Protein AF-A0A4Y1ZG99-F1 (afdb_monomer)

Sequence (344 aa):
MYEKLAEAINQLNERESKRMLLRLFQEAEIAQQVPDEKRLTKRMRHIYEDLIQLQPQQPLTEEALNHRHIAFGDSVAGSLRYGLSSIKVRSEHVLAITTDLSNGPLARLDEPEGIRDRITWLKDFVDGYSYDDDFLDSLANQLEAIQAIPEHVPVTVWASDNAWEQCGLALIAYLLRGRKNPIRVINPSAYEKQLFEEFGEGAHSAYSGELAPETLAMLFKKYAQQPPLTDNERHQLESEWRRVSADPSVLRIWTDGRVQPASPDYFDAEILRHARRLARQQENRKGFLCLRLIGAVIGELHEKQWVGDTYIYWRIKKLIQAGKLMVNASPNQMLHMKLIFNKE

InterPro domains:
  IPR014973 Domain of unknown function DUF1835 [PF08874] (69-187)
  IPR022123 Domain of unknown function DUF3658 [PF12395] (224-337)

Solvent-accessible surface area (backbone atoms only — not comparable to full-atom values): 18535 Å² total; per-residue (Å²): 109,69,67,61,51,55,52,46,58,69,71,46,49,75,65,55,48,53,48,53,51,49,54,52,51,50,51,54,52,46,41,72,78,52,82,41,69,68,60,48,51,54,52,55,50,49,56,51,45,52,50,63,74,33,52,47,91,55,83,83,52,75,69,59,49,60,33,36,34,39,26,57,26,63,63,27,29,51,32,45,33,59,19,32,43,77,74,70,27,56,53,87,32,48,42,48,45,64,73,69,57,24,45,47,69,50,43,52,67,92,39,76,66,27,44,50,54,34,42,57,50,46,56,65,54,43,59,43,53,99,72,61,74,69,65,62,65,40,54,64,57,38,56,47,54,61,64,63,55,56,50,86,45,37,35,38,37,52,34,17,74,18,20,33,30,45,47,45,52,13,44,52,39,44,67,49,56,97,52,74,40,47,41,32,77,48,46,55,21,60,53,44,41,51,49,26,72,76,65,78,58,76,80,48,49,32,51,57,56,77,56,54,28,62,58,54,32,32,50,42,49,42,49,64,80,53,80,48,63,49,72,68,57,41,52,50,29,30,50,49,28,57,53,63,22,70,42,85,46,43,23,40,41,44,53,95,93,39,76,38,77,40,62,82,61,73,58,49,68,57,49,51,51,50,42,52,56,50,52,69,36,79,91,19,73,86,28,43,44,38,53,58,47,44,54,57,45,40,68,66,36,37,78,72,41,69,68,60,66,60,58,51,50,43,48,50,54,52,37,35,77,69,59,50,31,44,61,96,60,60,72,62,57,35,57,84,31,48,35,36,70,49,86,125

Foldseek 3Di:
DVVLQVVLQVPDDPVLNVVLVVQLVVLVVVCVVPVDPPVSVLSVVVSSCLSRVLDAPDFDDPLLLQAQEEEEAPLLLVLQLVLCVSVVRHSVSYAYQHDQPQFAAQAPLVDPVSLVNVLVVVCVLCQLPDDDPVNSVVNNVRLVVLLPPDLARAYEYEAFQAQRSLLVQLVSLQSCPPGNHQYHYQYPLVVVVVCCVVPVDDQRFRHSSVDGSNSVNSSCSHRSPPGGDDPVRSVVSPVLNVVSNPDRARGWTRDPSHIDGDHLCPCVVVLLVLQVVQCPDPVQVVADALLVSLVVSQVVCRSPHHDDSSSSLSNVVVCVVVVQKDWPDDSSNRRGTGIDGDPD

pLDDT: mean 88.6, std 8.84, range [53.09, 98.44]

Structure (mmCIF, N/CA/C/O backbone):
data_AF-A0A4Y1ZG99-F1
#
_entry.id   AF-A0A4Y1ZG99-F1
#
loop_
_atom_site.group_PDB
_atom_site.id
_atom_site.type_symbol
_atom_site.label_atom_id
_atom_site.label_alt_id
_atom_site.label_comp_id
_atom_site.label_asym_id
_atom_site.label_entity_id
_atom_site.label_seq_id
_atom_site.pdbx_PDB_ins_code
_atom_site.Cartn_x
_atom_site.Cartn_y
_atom_site.Cartn_z
_atom_site.occupancy
_atom_site.B_iso_or_equiv
_atom_site.auth_seq_id
_atom_site.auth_comp_id
_atom_site.auth_asym_id
_atom_site.auth_atom_id
_atom_site.pdbx_PDB_model_num
ATOM 1 N N . MET A 1 1 ? -7.915 30.934 18.039 1.00 67.75 1 MET A N 1
ATOM 2 C CA . MET A 1 1 ? -6.833 30.290 17.254 1.00 67.75 1 MET A CA 1
ATOM 3 C C . MET A 1 1 ? -5.731 29.785 18.178 1.00 67.75 1 MET A C 1
ATOM 5 O O . MET A 1 1 ? -5.491 28.590 18.174 1.00 67.75 1 MET A O 1
ATOM 9 N N . TYR A 1 2 ? -5.153 30.647 19.025 1.00 78.81 2 TYR A N 1
ATOM 10 C CA . TYR A 1 2 ? -4.157 30.250 20.033 1.00 78.81 2 TYR A CA 1
ATOM 11 C C . TYR A 1 2 ? -4.654 29.158 20.997 1.00 78.81 2 TYR A C 1
ATOM 13 O O . TYR A 1 2 ? -3.966 28.164 21.176 1.00 78.81 2 TYR A O 1
ATOM 21 N N . GLU A 1 3 ? -5.872 29.283 21.537 1.00 82.81 3 GLU A N 1
ATOM 22 C CA . GLU A 1 3 ? -6.450 28.275 22.448 1.00 82.81 3 GLU A CA 1
ATOM 23 C C . GLU A 1 3 ? -6.589 26.892 21.800 1.00 82.81 3 GLU A C 1
ATOM 25 O O . GLU A 1 3 ? -6.146 25.910 22.379 1.00 82.81 3 GLU A O 1
ATOM 30 N N . LYS A 1 4 ? -7.107 26.821 20.563 1.00 82.69 4 LYS A N 1
ATOM 31 C CA . LYS A 1 4 ? -7.219 25.559 19.808 1.00 82.69 4 LYS A CA 1
ATOM 32 C C . LYS A 1 4 ? -5.859 24.909 19.558 1.00 82.69 4 LYS A C 1
ATOM 34 O O . LYS A 1 4 ? -5.736 23.695 19.643 1.00 82.69 4 LYS A O 1
ATOM 39 N N . LEU A 1 5 ? -4.841 25.710 19.241 1.00 85.06 5 LEU A N 1
ATOM 40 C CA . LEU A 1 5 ? -3.484 25.208 19.040 1.00 85.06 5 LEU A CA 1
ATOM 41 C C . LEU A 1 5 ? -2.864 24.724 20.357 1.00 85.06 5 LEU A C 1
ATOM 43 O O . LEU A 1 5 ? -2.259 23.660 20.384 1.00 85.06 5 LEU A O 1
ATOM 47 N N . ALA A 1 6 ? -3.033 25.472 21.448 1.00 86.50 6 ALA A N 1
ATOM 48 C CA . ALA A 1 6 ? -2.548 25.073 22.766 1.00 86.50 6 ALA A CA 1
ATOM 49 C C . ALA A 1 6 ? -3.219 23.776 23.244 1.00 86.50 6 ALA A C 1
ATOM 51 O O . ALA A 1 6 ? -2.541 22.877 23.733 1.00 86.50 6 ALA A O 1
ATOM 52 N N . GLU A 1 7 ? -4.532 23.649 23.047 1.00 86.62 7 GLU A N 1
ATOM 53 C CA . GLU A 1 7 ? -5.278 22.421 23.321 1.00 86.62 7 GLU A CA 1
ATOM 54 C C . GLU A 1 7 ? -4.746 21.251 22.487 1.00 86.62 7 GLU A C 1
ATOM 56 O O . GLU A 1 7 ? -4.418 20.207 23.045 1.00 86.62 7 GLU A O 1
ATOM 61 N N . ALA A 1 8 ? -4.563 21.451 21.180 1.00 86.50 8 ALA A N 1
ATOM 62 C CA . ALA A 1 8 ? -4.031 20.434 20.283 1.00 86.50 8 ALA A CA 1
ATOM 63 C C . ALA A 1 8 ? -2.624 19.957 20.680 1.00 86.50 8 ALA A C 1
ATOM 65 O O . ALA A 1 8 ? -2.352 18.757 20.661 1.00 86.50 8 ALA A O 1
ATOM 66 N N . ILE A 1 9 ? -1.744 20.880 21.086 1.00 87.94 9 ILE A N 1
ATOM 67 C CA . ILE A 1 9 ? -0.402 20.565 21.600 1.00 87.94 9 ILE A CA 1
ATOM 68 C C . ILE A 1 9 ? -0.495 19.758 22.901 1.00 87.94 9 ILE A C 1
ATOM 70 O O . ILE A 1 9 ? 0.236 18.786 23.068 1.00 87.94 9 ILE A O 1
ATOM 74 N N . ASN A 1 10 ? -1.408 20.115 23.806 1.00 87.38 10 ASN A N 1
ATOM 75 C CA . ASN A 1 10 ? -1.580 19.417 25.084 1.00 87.38 10 ASN A CA 1
ATOM 76 C C . ASN A 1 10 ? -2.114 17.982 24.929 1.00 87.38 10 ASN A C 1
ATOM 78 O O . ASN A 1 10 ? -1.937 17.171 25.836 1.00 87.38 10 ASN A O 1
ATOM 82 N N . GLN A 1 11 ? -2.755 17.655 23.804 1.00 84.69 11 GLN A N 1
ATOM 83 C CA . GLN A 1 11 ? -3.216 16.296 23.501 1.00 84.69 11 GLN A CA 1
ATOM 84 C C . GLN A 1 11 ? -2.117 15.383 22.931 1.00 84.69 11 GLN A C 1
ATOM 86 O O . GLN A 1 11 ? -2.316 14.167 22.828 1.00 84.69 11 GLN A O 1
ATOM 91 N N . LEU A 1 12 ? -0.960 15.938 22.556 1.00 84.69 12 LEU A N 1
ATOM 92 C CA . LEU A 1 12 ? 0.164 15.153 22.060 1.00 84.69 12 LEU A CA 1
ATOM 93 C C . LEU A 1 12 ? 0.823 14.377 23.199 1.00 84.69 12 LEU A C 1
ATOM 95 O O . LEU A 1 12 ? 1.133 14.918 24.262 1.00 84.69 12 LEU A O 1
ATOM 99 N N . ASN A 1 13 ? 1.116 13.102 22.954 1.00 84.12 13 ASN A N 1
ATOM 100 C CA . ASN A 1 13 ? 1.981 12.349 23.853 1.00 84.12 13 ASN A CA 1
ATOM 101 C C . ASN A 1 13 ? 3.446 12.812 23.712 1.00 84.12 13 ASN A C 1
ATOM 103 O O . ASN A 1 13 ? 3.822 13.527 22.781 1.00 84.12 13 ASN A O 1
ATOM 107 N N . GLU A 1 14 ? 4.305 12.393 24.643 1.00 86.19 14 GLU A N 1
ATOM 108 C CA . GLU A 1 14 ? 5.715 12.806 24.668 1.00 86.19 14 GLU A CA 1
ATOM 109 C C . GLU A 1 14 ? 6.452 12.510 23.350 1.00 86.19 14 GLU A C 1
ATOM 111 O O . GLU A 1 14 ? 7.270 13.311 22.892 1.00 86.19 14 GLU A O 1
ATOM 116 N N . ARG A 1 15 ? 6.156 11.371 22.717 1.00 83.75 15 ARG A N 1
ATOM 117 C CA . ARG A 1 15 ? 6.804 10.949 21.473 1.00 83.75 15 ARG A CA 1
ATOM 118 C C . ARG A 1 15 ? 6.344 11.787 20.286 1.00 83.75 15 ARG A C 1
ATOM 120 O O . ARG A 1 15 ? 7.188 12.217 19.505 1.00 83.75 15 ARG A O 1
ATOM 127 N N . GLU A 1 16 ? 5.046 12.049 20.184 1.00 82.94 16 GLU A N 1
ATOM 128 C CA . GLU A 1 16 ? 4.466 12.930 19.167 1.00 82.94 16 GLU A CA 1
ATOM 129 C C . GLU A 1 16 ? 5.038 14.348 19.296 1.00 82.94 16 GLU A C 1
ATOM 131 O O . GLU A 1 16 ? 5.537 14.899 18.316 1.00 82.94 16 GLU A O 1
ATOM 136 N N . SER A 1 17 ? 5.092 14.886 20.520 1.00 87.19 17 SER A N 1
ATOM 137 C CA . SER A 1 17 ? 5.682 16.198 20.813 1.00 87.19 17 SER A CA 1
ATOM 138 C C . SER A 1 17 ? 7.162 16.277 20.422 1.00 87.19 17 SER A C 1
ATOM 140 O O . SER A 1 17 ? 7.572 17.190 19.703 1.00 87.19 17 SER A O 1
ATOM 142 N N . LYS A 1 18 ? 7.984 15.299 20.836 1.00 87.62 18 LYS A N 1
ATOM 143 C CA . LYS A 1 18 ? 9.415 15.248 20.478 1.00 87.62 18 LYS A CA 1
ATOM 144 C C . LYS A 1 18 ? 9.627 15.133 18.971 1.00 87.62 18 LYS A C 1
ATOM 146 O O . LYS A 1 18 ? 10.535 15.763 18.432 1.00 87.62 18 LYS A O 1
ATOM 151 N N . ARG A 1 19 ? 8.804 14.342 18.281 1.00 82.81 19 ARG A N 1
ATOM 152 C CA . ARG A 1 19 ? 8.913 14.167 16.832 1.00 82.81 19 ARG A CA 1
ATOM 153 C C . ARG A 1 19 ? 8.491 15.417 16.072 1.00 82.81 19 ARG A C 1
ATOM 155 O O . ARG A 1 19 ? 9.168 15.780 15.115 1.00 82.81 19 ARG A O 1
ATOM 162 N N . MET A 1 20 ? 7.428 16.089 16.508 1.00 85.12 20 MET A N 1
ATOM 163 C CA . MET A 1 20 ? 6.998 17.357 15.924 1.00 85.12 20 MET A CA 1
ATOM 164 C C . MET A 1 20 ? 8.097 18.418 16.063 1.00 85.12 20 MET A C 1
ATOM 166 O O . MET A 1 20 ? 8.449 19.062 15.077 1.00 85.12 20 MET A O 1
ATOM 170 N N . LEU A 1 21 ? 8.713 18.528 17.247 1.00 89.00 21 LEU A N 1
ATOM 171 C CA . LEU A 1 21 ? 9.872 19.400 17.468 1.00 89.00 21 LEU A CA 1
ATOM 172 C C . LEU A 1 21 ? 11.048 19.039 16.553 1.00 89.00 21 LEU A C 1
ATOM 174 O O . LEU A 1 21 ? 11.630 19.921 15.927 1.00 89.00 21 LEU A O 1
ATOM 178 N N . LEU A 1 22 ? 11.374 17.751 16.427 1.00 88.06 22 LEU A N 1
ATOM 179 C CA . LEU A 1 22 ? 12.431 17.296 15.526 1.00 88.06 22 LEU A CA 1
ATOM 180 C C . LEU A 1 22 ? 12.132 17.664 14.064 1.00 88.06 22 LEU A C 1
ATOM 182 O O . LEU A 1 22 ? 13.025 18.153 13.381 1.00 88.06 22 LEU A O 1
ATOM 186 N N . ARG A 1 23 ? 10.889 17.484 13.598 1.00 84.69 23 ARG A N 1
ATOM 187 C CA . ARG A 1 23 ? 10.460 17.845 12.235 1.00 84.69 23 ARG A CA 1
ATOM 188 C C . ARG A 1 23 ? 10.626 19.347 11.988 1.00 84.69 23 ARG A C 1
ATOM 190 O O . ARG A 1 23 ? 11.143 19.736 10.947 1.00 84.69 23 ARG A O 1
ATOM 197 N N . LEU A 1 24 ? 10.262 20.184 12.963 1.00 88.62 24 LEU A N 1
ATOM 198 C CA . LEU A 1 24 ? 10.466 21.635 12.891 1.00 88.62 24 LEU A CA 1
ATOM 199 C C . LEU A 1 24 ? 11.956 22.002 12.804 1.00 88.62 24 LEU A C 1
ATOM 201 O O . LEU A 1 24 ? 12.332 22.816 11.962 1.00 88.62 24 LEU A O 1
ATOM 205 N N . PHE A 1 25 ? 12.816 21.385 13.623 1.00 90.00 25 PHE A N 1
ATOM 206 C CA . PHE A 1 25 ? 14.258 21.649 13.580 1.00 90.00 25 PHE A CA 1
ATOM 207 C C . PHE A 1 25 ? 14.925 21.143 12.298 1.00 90.00 25 PHE A C 1
ATOM 209 O O . PHE A 1 25 ? 15.804 21.821 11.777 1.00 90.00 25 PHE A O 1
ATOM 216 N N . GLN A 1 26 ? 14.481 20.011 11.751 1.00 86.25 26 GLN A N 1
ATOM 217 C CA . GLN A 1 26 ? 14.962 19.507 10.463 1.00 86.25 26 GLN A CA 1
ATOM 218 C C . GLN A 1 26 ? 14.609 20.457 9.316 1.00 86.25 26 GLN A C 1
ATOM 220 O O . GLN A 1 26 ? 15.463 20.762 8.489 1.00 86.25 26 GLN A O 1
ATOM 225 N N . GLU A 1 27 ? 13.379 20.974 9.269 1.00 85.19 27 GLU A N 1
ATOM 226 C CA . GLU A 1 27 ? 13.014 21.960 8.244 1.00 85.19 27 GLU A CA 1
ATOM 227 C C . GLU A 1 27 ? 13.812 23.262 8.399 1.00 85.19 27 GLU A C 1
ATOM 229 O O . GLU A 1 27 ? 14.250 23.830 7.398 1.00 85.19 27 GLU A O 1
ATOM 234 N N . ALA A 1 28 ? 14.077 23.698 9.636 1.00 86.56 28 ALA A N 1
ATOM 235 C CA . ALA A 1 28 ? 14.938 24.847 9.901 1.00 86.56 28 ALA A CA 1
ATOM 236 C C . ALA A 1 28 ? 16.394 24.612 9.452 1.00 86.56 28 ALA A C 1
ATOM 238 O O . ALA A 1 28 ? 16.998 25.504 8.859 1.00 86.56 28 ALA A O 1
ATOM 239 N N . GLU A 1 29 ? 16.956 23.423 9.690 1.00 87.62 29 GLU A N 1
ATOM 240 C CA . GLU A 1 29 ? 18.301 23.049 9.235 1.00 87.62 29 GLU A CA 1
ATOM 241 C C . GLU A 1 29 ? 18.388 23.025 7.705 1.00 87.62 29 GLU A C 1
ATOM 243 O O . GLU A 1 29 ? 19.301 23.611 7.121 1.00 87.62 29 GLU A O 1
ATOM 248 N N . ILE A 1 30 ? 17.411 22.412 7.028 1.00 85.56 30 ILE A N 1
ATOM 249 C CA . ILE A 1 30 ? 17.415 22.372 5.565 1.00 85.56 30 ILE A CA 1
ATOM 250 C C . ILE A 1 30 ? 17.269 23.785 4.986 1.00 85.56 30 ILE A C 1
ATOM 252 O O . ILE A 1 30 ? 17.929 24.094 3.998 1.00 85.56 30 ILE A O 1
ATOM 256 N N . ALA A 1 31 ? 16.454 24.654 5.591 1.00 85.12 31 ALA A N 1
ATOM 257 C CA . ALA A 1 31 ? 16.313 26.040 5.146 1.00 85.12 31 ALA A CA 1
ATOM 258 C C . ALA A 1 31 ? 17.619 26.849 5.268 1.00 85.12 31 ALA A C 1
ATOM 260 O O . ALA A 1 31 ? 17.827 27.777 4.489 1.00 85.12 31 ALA A O 1
ATOM 261 N N . GLN A 1 32 ? 18.522 26.486 6.190 1.00 85.81 32 GLN A N 1
ATOM 262 C CA . GLN A 1 32 ? 19.867 27.076 6.260 1.00 85.81 32 GLN A CA 1
ATOM 263 C C . GLN A 1 32 ? 20.772 26.605 5.114 1.00 85.81 32 GLN A C 1
ATOM 265 O O . GLN A 1 32 ? 21.597 27.377 4.631 1.00 85.81 32 GLN A O 1
ATOM 270 N N . GLN A 1 33 ? 20.635 25.349 4.680 1.00 86.94 33 GLN A N 1
ATOM 271 C CA . GLN A 1 33 ? 21.465 24.765 3.618 1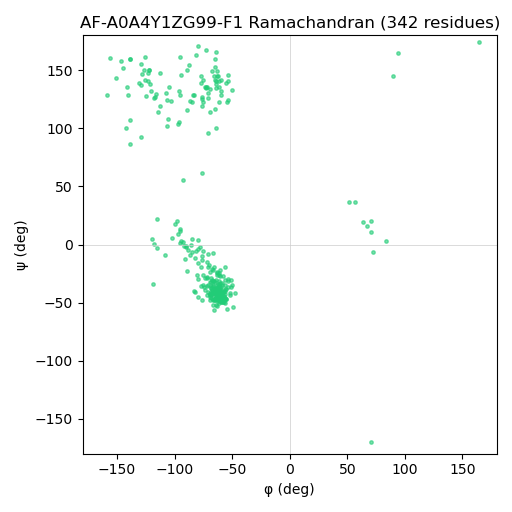.00 86.94 33 GLN A CA 1
ATOM 272 C C . GLN A 1 33 ? 20.968 25.124 2.212 1.00 86.94 33 GLN A C 1
ATOM 274 O O . GLN A 1 33 ? 21.761 25.393 1.312 1.00 86.94 33 GLN A O 1
ATOM 279 N N . VAL A 1 34 ? 19.649 25.110 2.020 1.00 84.19 34 VAL A N 1
ATOM 280 C CA . VAL A 1 34 ? 18.965 25.400 0.760 1.00 84.19 34 VAL A CA 1
ATOM 281 C C . VAL A 1 34 ? 17.879 26.435 1.056 1.00 84.19 34 VAL A C 1
ATOM 283 O O . VAL A 1 34 ? 16.769 26.052 1.438 1.00 84.19 34 VAL A O 1
ATOM 286 N N . PRO A 1 35 ? 18.187 27.738 0.908 1.00 80.19 35 PRO A N 1
ATOM 287 C CA . PRO A 1 35 ? 17.240 28.807 1.199 1.00 80.19 35 PRO A CA 1
ATOM 288 C C . PRO A 1 35 ? 16.036 28.750 0.252 1.00 80.19 35 PRO A C 1
ATOM 290 O O . PRO A 1 35 ? 16.098 29.187 -0.896 1.00 80.19 35 PRO A O 1
ATOM 293 N N . ASP A 1 36 ? 14.934 28.191 0.745 1.00 83.62 36 ASP A N 1
ATOM 294 C CA . ASP A 1 36 ? 13.642 28.140 0.063 1.00 83.62 36 ASP A CA 1
ATOM 295 C C . ASP A 1 36 ? 12.527 28.430 1.074 1.00 83.62 36 ASP A C 1
ATOM 297 O O . ASP A 1 36 ? 11.938 27.539 1.695 1.00 83.62 36 ASP A O 1
ATOM 301 N N . GLU A 1 37 ? 12.249 29.721 1.251 1.00 82.88 37 GLU A N 1
ATOM 302 C CA . GLU A 1 37 ? 11.229 30.212 2.180 1.00 82.88 37 GLU A CA 1
ATOM 303 C C . GLU A 1 37 ? 9.828 29.706 1.827 1.00 82.88 37 GLU A C 1
ATOM 305 O O . GLU A 1 37 ? 9.010 29.479 2.722 1.00 82.88 37 GLU A O 1
ATOM 310 N N . LYS A 1 38 ? 9.541 29.482 0.538 1.00 82.06 38 LYS A N 1
ATOM 311 C CA . LYS A 1 38 ? 8.237 28.970 0.103 1.00 82.06 38 LYS A CA 1
ATOM 312 C C . LYS A 1 38 ? 8.059 27.532 0.561 1.00 82.06 38 LYS A C 1
ATOM 314 O O . LYS A 1 38 ? 7.017 27.197 1.124 1.00 82.06 38 LYS A O 1
ATOM 319 N N . ARG A 1 39 ? 9.082 26.694 0.377 1.00 81.44 39 ARG A N 1
ATOM 320 C CA . ARG A 1 39 ? 9.056 25.308 0.852 1.00 81.44 39 ARG A CA 1
ATOM 321 C C . ARG A 1 39 ? 8.950 25.236 2.370 1.00 81.44 39 ARG A C 1
ATOM 323 O O . ARG A 1 39 ? 8.134 24.463 2.868 1.00 81.44 39 ARG A O 1
ATOM 330 N N . LEU A 1 40 ? 9.737 26.035 3.092 1.00 83.06 40 LEU A N 1
ATOM 331 C CA . LEU A 1 40 ? 9.680 26.081 4.554 1.00 83.06 40 LEU A CA 1
ATOM 332 C C . LEU A 1 40 ? 8.278 26.480 5.033 1.00 83.06 40 LEU A C 1
ATOM 334 O O . LEU A 1 40 ? 7.685 25.773 5.846 1.00 83.06 40 LEU A O 1
ATOM 338 N N . THR A 1 41 ? 7.719 27.556 4.472 1.00 83.00 41 THR A N 1
ATOM 339 C CA . THR A 1 41 ? 6.362 28.024 4.793 1.00 83.00 41 THR A CA 1
ATOM 340 C C . THR A 1 41 ? 5.323 26.926 4.563 1.00 83.00 41 THR A C 1
ATOM 342 O O . THR A 1 41 ? 4.514 26.653 5.450 1.00 83.00 41 THR A O 1
ATOM 345 N N . LYS A 1 42 ? 5.389 26.242 3.414 1.00 79.69 42 LYS A N 1
ATOM 346 C CA . LYS A 1 42 ? 4.513 25.115 3.066 1.00 79.69 42 LYS A CA 1
ATOM 347 C C . LYS A 1 42 ? 4.618 23.964 4.066 1.00 79.69 42 LYS A C 1
ATOM 349 O O . LYS A 1 42 ? 3.610 23.446 4.536 1.00 79.69 42 LYS A O 1
ATOM 354 N N . ARG A 1 43 ? 5.841 23.573 4.438 1.00 81.12 43 ARG A N 1
ATOM 355 C CA . ARG A 1 43 ? 6.075 22.483 5.398 1.00 81.12 43 ARG A CA 1
ATOM 356 C C . ARG A 1 43 ? 5.586 22.835 6.799 1.00 81.12 43 ARG A C 1
ATOM 358 O O . ARG A 1 43 ? 4.934 22.005 7.424 1.00 81.12 43 ARG A O 1
ATOM 365 N N . MET A 1 44 ? 5.841 24.055 7.271 1.00 84.25 44 MET A N 1
ATOM 366 C CA . MET A 1 44 ? 5.333 24.520 8.565 1.00 84.25 44 MET A CA 1
ATOM 367 C C . MET A 1 44 ? 3.805 24.557 8.600 1.00 84.25 44 MET A C 1
ATOM 369 O O . MET A 1 44 ? 3.211 24.141 9.594 1.00 84.25 44 MET A O 1
ATOM 373 N N . ARG A 1 45 ? 3.172 25.011 7.512 1.00 83.31 45 ARG A N 1
ATOM 374 C CA . ARG A 1 45 ? 1.714 25.025 7.389 1.00 83.31 45 ARG A CA 1
ATOM 375 C C . ARG A 1 45 ? 1.132 23.613 7.465 1.00 83.31 45 ARG A C 1
ATOM 377 O O . ARG A 1 45 ? 0.258 23.383 8.289 1.00 83.31 45 ARG A O 1
ATOM 384 N N . HIS A 1 46 ? 1.702 22.664 6.727 1.00 80.69 46 HIS A N 1
ATOM 385 C CA . HIS A 1 46 ? 1.261 21.268 6.741 1.00 80.69 46 HIS A CA 1
ATOM 386 C C . HIS A 1 46 ? 1.397 20.615 8.130 1.00 80.69 46 HIS A C 1
ATOM 388 O O . HIS A 1 46 ? 0.504 19.909 8.576 1.00 80.69 46 HIS A O 1
ATOM 394 N N . ILE A 1 47 ? 2.483 20.898 8.865 1.00 82.38 47 ILE A N 1
ATOM 395 C CA . ILE A 1 47 ? 2.661 20.414 10.249 1.00 82.38 47 ILE A CA 1
ATOM 396 C C . ILE A 1 47 ? 1.564 20.959 11.177 1.00 82.38 47 ILE A C 1
ATOM 398 O O . ILE A 1 47 ? 1.062 20.244 12.044 1.00 82.38 47 ILE A O 1
ATOM 402 N N . TYR A 1 48 ? 1.212 22.235 11.019 1.00 84.81 48 TYR A N 1
ATOM 403 C CA . TYR A 1 48 ? 0.128 22.855 11.774 1.00 84.81 48 TYR A CA 1
ATOM 404 C C . TYR A 1 48 ? -1.242 22.275 11.385 1.00 84.81 48 TYR A C 1
ATOM 406 O O . TYR A 1 48 ? -2.054 21.994 12.263 1.00 84.81 48 TYR A O 1
ATOM 414 N N . GLU A 1 49 ? -1.490 22.066 10.093 1.00 84.19 49 GLU A N 1
ATOM 415 C CA . GLU A 1 49 ? -2.726 21.473 9.575 1.00 84.19 49 GLU A CA 1
ATOM 416 C C . GLU A 1 49 ? -2.911 20.042 10.069 1.00 84.19 49 GLU A C 1
ATOM 418 O O . GLU A 1 49 ? -3.977 19.750 10.604 1.00 84.19 49 GLU A O 1
ATOM 423 N N . ASP A 1 50 ? -1.869 19.204 10.008 1.00 84.44 50 ASP A N 1
ATOM 424 C CA . ASP A 1 50 ? -1.857 17.870 10.617 1.00 84.44 50 ASP A CA 1
ATOM 425 C C . ASP A 1 50 ? -2.326 17.950 12.068 1.00 84.44 50 ASP A C 1
ATOM 427 O O . ASP A 1 50 ? -3.287 17.288 12.465 1.00 84.44 50 ASP A O 1
ATOM 431 N N . LEU A 1 51 ? -1.688 18.823 12.852 1.00 85.75 51 LEU A N 1
ATOM 432 C CA . LEU A 1 51 ? -1.983 18.964 14.268 1.00 85.75 51 LEU A CA 1
ATOM 433 C C . LEU A 1 51 ? -3.435 19.374 14.528 1.00 85.75 51 LEU A C 1
ATOM 435 O O . LEU A 1 51 ? -4.057 18.808 15.422 1.00 85.75 51 LEU A O 1
ATOM 439 N N . ILE A 1 52 ? -3.976 20.343 13.790 1.00 86.12 52 ILE A N 1
ATOM 440 C CA . ILE A 1 52 ? -5.327 20.867 14.030 1.00 86.12 52 ILE A CA 1
ATOM 441 C C . ILE A 1 52 ? -6.406 19.958 13.437 1.00 86.12 52 ILE A C 1
ATOM 443 O O . ILE A 1 52 ? -7.408 19.685 14.100 1.00 86.12 52 ILE A O 1
ATOM 447 N N . GLN A 1 53 ? -6.233 19.495 12.199 1.00 84.38 53 GLN A N 1
ATOM 448 C CA . GLN A 1 53 ? -7.245 18.719 11.487 1.00 84.38 53 GLN A CA 1
ATOM 449 C C . GLN A 1 53 ? -7.347 17.281 11.990 1.00 84.38 53 GLN A C 1
ATOM 451 O O . GLN A 1 53 ? -8.414 16.678 11.849 1.00 84.38 53 GLN A O 1
ATOM 456 N N . LEU A 1 54 ? -6.273 16.721 12.555 1.00 84.00 54 LEU A N 1
ATOM 457 C CA . LEU A 1 54 ? -6.251 15.350 13.068 1.00 84.00 54 LEU A CA 1
ATOM 458 C C . LEU A 1 54 ? -6.527 15.241 14.572 1.00 84.00 54 LEU A C 1
ATOM 460 O O . LEU A 1 54 ? -6.348 14.166 15.148 1.00 84.00 54 LEU A O 1
ATOM 464 N N . GLN A 1 55 ? -6.992 16.319 15.212 1.00 81.62 55 GLN A N 1
ATOM 465 C CA . GLN A 1 55 ? -7.436 16.238 16.600 1.00 81.62 55 GLN A CA 1
ATOM 466 C C . GLN A 1 55 ? -8.582 15.225 16.735 1.00 81.62 55 GLN A C 1
ATOM 468 O O . GLN A 1 55 ? -9.566 15.302 15.986 1.00 81.62 55 GLN A O 1
ATOM 473 N N . PRO A 1 56 ? -8.481 14.272 17.675 1.00 79.88 56 PRO A N 1
ATOM 474 C CA . PRO A 1 56 ? -9.577 13.363 17.943 1.00 79.88 56 PRO A CA 1
ATOM 475 C C . PRO A 1 56 ? -10.779 14.137 18.488 1.00 79.88 56 PRO A C 1
ATOM 477 O O . PRO A 1 56 ? -10.640 15.011 19.340 1.00 79.88 56 PRO A O 1
ATOM 480 N N . GLN A 1 57 ? -11.983 13.791 18.031 1.00 75.62 57 GLN A N 1
ATOM 481 C CA . GLN A 1 57 ? -13.210 14.379 18.586 1.00 75.62 57 GLN A CA 1
ATOM 482 C C . GLN A 1 57 ? -13.463 13.923 20.028 1.00 75.62 57 GLN A C 1
ATOM 484 O O . GLN A 1 57 ? -14.093 14.633 20.807 1.00 75.62 57 GLN A O 1
ATOM 489 N N . GLN A 1 58 ? -13.002 12.718 20.368 1.00 78.00 58 GLN A N 1
ATOM 490 C CA . GLN A 1 58 ? -13.144 12.098 21.679 1.00 78.00 58 GLN A CA 1
ATOM 491 C C . GLN A 1 58 ? -11.892 11.269 21.989 1.00 78.00 58 GLN A C 1
ATOM 493 O O . GLN A 1 58 ? -11.269 10.752 21.058 1.00 78.00 58 GLN A O 1
ATOM 498 N N . PRO A 1 59 ? -11.530 11.088 23.271 1.00 81.12 59 PRO A N 1
ATOM 499 C CA . PRO A 1 59 ? -10.446 10.190 23.649 1.00 81.12 59 PRO A CA 1
ATOM 500 C C . PRO A 1 59 ? -10.642 8.777 23.080 1.00 81.12 59 PRO A C 1
ATOM 502 O O . PRO A 1 59 ? -11.766 8.275 22.991 1.00 81.12 59 PRO A O 1
ATOM 505 N N . LEU A 1 60 ? -9.535 8.118 22.731 1.00 83.50 60 LEU A N 1
ATOM 506 C CA . LEU A 1 60 ? -9.554 6.710 22.337 1.00 83.50 60 LEU A CA 1
ATOM 507 C C . LEU A 1 60 ? -10.115 5.853 23.480 1.00 83.50 60 LEU A C 1
ATOM 509 O O . LEU A 1 60 ? -9.690 5.979 24.628 1.00 83.50 60 LEU A O 1
ATOM 513 N N . THR A 1 61 ? -11.055 4.970 23.152 1.00 84.31 61 THR A N 1
ATOM 514 C CA . THR A 1 61 ? -11.592 3.983 24.099 1.00 84.31 61 THR A CA 1
ATOM 515 C C . THR A 1 61 ? -10.671 2.772 24.215 1.00 84.31 61 THR A C 1
ATOM 517 O O . THR A 1 61 ? -9.849 2.515 23.336 1.00 84.31 61 THR A O 1
ATOM 520 N N . GLU A 1 62 ? -10.838 1.979 25.275 1.00 80.69 62 GLU A N 1
ATOM 521 C CA . GLU A 1 62 ? -10.143 0.690 25.402 1.00 80.69 62 GLU A CA 1
ATOM 522 C C . GLU A 1 62 ? -10.507 -0.283 24.271 1.00 80.69 62 GLU A C 1
ATOM 524 O O . GLU A 1 62 ? -9.652 -1.035 23.809 1.00 80.69 62 GLU A O 1
ATOM 529 N N . GLU A 1 63 ? -11.749 -0.234 23.775 1.00 78.69 63 GLU A N 1
ATOM 530 C CA . GLU A 1 63 ? -12.181 -1.027 22.620 1.00 78.69 63 GLU A CA 1
ATOM 531 C C . GLU A 1 63 ? -11.349 -0.694 21.376 1.00 78.69 63 GLU A C 1
ATOM 533 O O . GLU A 1 63 ? -10.861 -1.607 20.708 1.00 78.69 63 GLU A O 1
ATOM 538 N N . ALA A 1 64 ? -11.090 0.596 21.126 1.00 79.50 64 ALA A N 1
ATOM 539 C CA . ALA A 1 64 ? -10.259 1.041 20.011 1.00 79.50 64 ALA A CA 1
ATOM 540 C C . ALA A 1 64 ? -8.830 0.467 20.073 1.00 79.50 64 ALA A C 1
ATOM 542 O O . ALA A 1 64 ? -8.245 0.145 19.042 1.00 79.50 64 ALA A O 1
ATOM 543 N N . LEU A 1 65 ? -8.273 0.262 21.271 1.00 82.62 65 LEU A N 1
ATOM 544 C CA . LEU A 1 65 ? -6.936 -0.326 21.441 1.00 82.62 65 LEU A CA 1
ATOM 545 C C . LEU A 1 65 ? -6.882 -1.824 21.091 1.00 82.62 65 LEU A C 1
ATOM 547 O O . LEU A 1 65 ? -5.806 -2.357 20.810 1.00 82.62 65 LEU A O 1
ATOM 551 N N . ASN A 1 66 ? -8.035 -2.498 21.073 1.00 86.56 66 ASN A N 1
ATOM 552 C CA . ASN A 1 66 ? -8.157 -3.919 20.752 1.00 86.56 66 ASN A CA 1
ATOM 553 C C . ASN A 1 66 ? -8.434 -4.198 19.268 1.00 86.56 66 ASN A C 1
ATOM 555 O O . ASN A 1 66 ? -8.563 -5.363 18.889 1.00 86.56 66 ASN A O 1
ATOM 559 N N . HIS A 1 67 ? -8.493 -3.166 18.420 1.00 90.44 67 HIS A N 1
ATOM 560 C CA . HIS A 1 67 ? -8.678 -3.345 16.983 1.00 90.44 67 HIS A CA 1
ATOM 561 C C . HIS A 1 67 ? -7.551 -4.188 16.375 1.00 90.44 67 HIS A C 1
ATOM 563 O O . HIS A 1 67 ? -6.378 -4.028 16.716 1.00 90.44 67 HIS A O 1
ATOM 569 N N . ARG A 1 68 ? -7.903 -5.054 15.421 1.00 96.19 68 ARG A N 1
ATOM 570 C CA . ARG A 1 68 ? -6.943 -5.628 14.472 1.00 96.19 68 ARG A CA 1
ATOM 571 C C . ARG A 1 68 ? -6.784 -4.661 13.311 1.00 96.19 68 ARG A C 1
ATOM 573 O O . ARG A 1 68 ? -7.759 -4.318 12.651 1.00 96.19 68 ARG A O 1
ATOM 580 N N . HIS A 1 69 ? -5.563 -4.226 13.059 1.00 97.38 69 HIS A N 1
ATOM 581 C CA . HIS A 1 69 ? -5.232 -3.370 11.934 1.00 97.38 69 HIS A CA 1
ATOM 582 C C . HIS A 1 69 ? -4.715 -4.225 10.789 1.00 97.38 69 HIS A C 1
ATOM 584 O O . HIS A 1 69 ? -3.851 -5.070 11.001 1.00 97.38 69 HIS A O 1
ATOM 590 N N . ILE A 1 70 ? -5.225 -3.999 9.586 1.00 98.00 70 ILE A N 1
ATOM 591 C CA . ILE A 1 70 ? -4.765 -4.684 8.381 1.00 98.00 70 ILE A CA 1
AT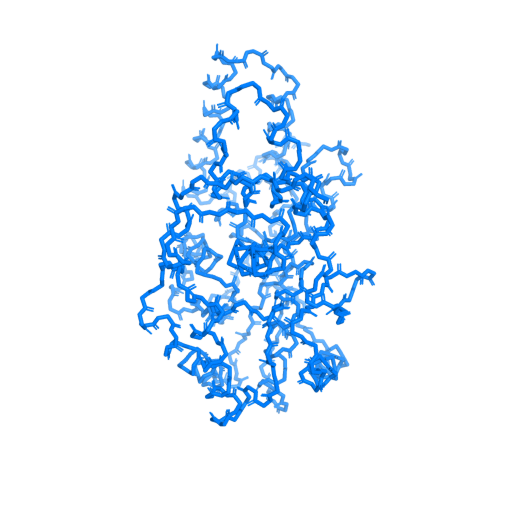OM 592 C C . ILE A 1 70 ? -4.198 -3.633 7.438 1.00 98.00 70 ILE A C 1
ATOM 594 O O . ILE A 1 70 ? -4.872 -2.649 7.132 1.00 98.00 70 ILE A O 1
ATOM 598 N N . ALA A 1 71 ? -2.958 -3.844 7.011 1.00 97.00 71 ALA A N 1
ATOM 599 C CA . ALA A 1 71 ? -2.239 -2.975 6.093 1.00 97.00 71 ALA A CA 1
ATOM 600 C C . ALA A 1 71 ? -1.722 -3.766 4.889 1.00 97.00 71 ALA A C 1
ATOM 602 O O . ALA A 1 71 ? -1.574 -4.988 4.956 1.00 97.00 71 ALA A O 1
ATOM 603 N N . PHE A 1 72 ? -1.398 -3.066 3.809 1.00 95.12 72 PHE A N 1
ATOM 604 C CA . PHE A 1 72 ? -0.886 -3.676 2.586 1.00 95.12 72 PHE A CA 1
ATOM 605 C C . PHE A 1 72 ? 0.564 -3.248 2.377 1.00 95.12 72 PHE A C 1
ATOM 607 O O . PHE A 1 72 ? 0.849 -2.060 2.297 1.00 95.12 72 PHE A O 1
ATOM 614 N N . GLY A 1 73 ? 1.477 -4.216 2.348 1.00 91.44 73 GLY A N 1
ATOM 615 C CA . GLY A 1 73 ? 2.918 -3.985 2.276 1.00 91.44 73 GLY A CA 1
ATOM 616 C C . GLY A 1 73 ? 3.609 -3.848 3.638 1.00 91.44 73 GLY A C 1
ATOM 617 O O . GLY A 1 73 ? 3.075 -3.286 4.599 1.00 91.44 73 GLY A O 1
ATOM 618 N N . ASP A 1 74 ? 4.848 -4.342 3.709 1.00 90.38 74 ASP A N 1
ATOM 619 C CA . ASP A 1 74 ? 5.654 -4.335 4.939 1.00 90.38 74 ASP A CA 1
ATOM 620 C C . ASP A 1 74 ? 5.974 -2.928 5.436 1.00 90.38 74 ASP A C 1
ATOM 622 O O . ASP A 1 74 ? 6.002 -2.683 6.642 1.00 90.38 74 ASP A O 1
ATOM 626 N N . SER A 1 75 ? 6.176 -1.986 4.512 1.00 90.56 75 SER A N 1
ATOM 627 C CA . SER A 1 75 ? 6.450 -0.590 4.850 1.00 90.56 75 SER A CA 1
ATOM 628 C C . SER A 1 75 ? 5.279 0.043 5.610 1.00 90.56 75 SER A C 1
ATOM 630 O O . SER A 1 75 ? 5.490 0.610 6.683 1.00 90.56 75 SER A O 1
ATOM 632 N N . VAL A 1 76 ? 4.040 -0.137 5.132 1.00 93.00 76 VAL A N 1
ATOM 633 C CA . VAL A 1 76 ? 2.839 0.384 5.809 1.00 93.00 76 VAL A CA 1
ATOM 634 C C . VAL A 1 76 ? 2.667 -0.280 7.169 1.00 93.00 76 VAL A C 1
ATOM 636 O O . VAL A 1 76 ? 2.470 0.400 8.175 1.00 93.00 76 VAL A O 1
ATOM 639 N N . ALA A 1 77 ? 2.791 -1.609 7.226 1.00 94.94 77 ALA A N 1
ATOM 640 C CA . ALA A 1 77 ? 2.650 -2.357 8.469 1.00 94.94 77 ALA A CA 1
ATOM 641 C C . ALA A 1 77 ? 3.713 -1.960 9.508 1.00 94.94 77 ALA A C 1
ATOM 643 O O . ALA A 1 77 ? 3.395 -1.785 10.685 1.00 94.94 77 ALA A O 1
ATOM 644 N N . GLY A 1 78 ? 4.966 -1.772 9.087 1.00 94.25 78 GLY A N 1
ATOM 645 C CA . GLY A 1 78 ? 6.056 -1.292 9.935 1.00 94.25 78 GLY A CA 1
ATOM 646 C C . GLY A 1 78 ? 5.788 0.110 10.481 1.00 94.25 78 GLY A C 1
ATOM 647 O O . GLY A 1 78 ? 5.875 0.325 11.694 1.00 94.25 78 GLY A O 1
ATOM 648 N N . SER A 1 79 ? 5.382 1.037 9.610 1.00 93.44 79 SER A N 1
ATOM 649 C CA . SER A 1 79 ? 5.001 2.399 9.995 1.00 93.44 79 SER A CA 1
ATOM 650 C C . SER A 1 79 ? 3.817 2.412 10.962 1.00 93.44 79 SER A C 1
ATOM 652 O O . SER A 1 79 ? 3.864 3.116 11.968 1.00 93.44 79 SER A O 1
ATOM 654 N N . LEU A 1 80 ? 2.797 1.580 10.742 1.00 95.31 80 LEU A N 1
ATOM 655 C CA . LEU A 1 80 ? 1.657 1.448 11.651 1.00 95.31 80 LEU A CA 1
ATOM 656 C C . LEU A 1 80 ? 2.053 0.875 13.008 1.00 95.31 80 LEU A C 1
ATOM 658 O O . LEU A 1 80 ? 1.674 1.437 14.031 1.00 95.31 80 LEU A O 1
ATOM 662 N N . ARG A 1 81 ? 2.855 -0.195 13.054 1.00 95.38 81 ARG A N 1
ATOM 663 C CA . ARG A 1 81 ? 3.361 -0.743 14.327 1.00 95.38 81 ARG A CA 1
ATOM 664 C C . ARG A 1 81 ? 4.128 0.318 15.106 1.00 95.38 81 ARG A C 1
ATOM 666 O O . ARG A 1 81 ? 3.914 0.483 16.307 1.00 95.38 81 ARG A O 1
ATOM 673 N N . TYR A 1 82 ? 4.993 1.067 14.422 1.00 92.19 82 TYR A N 1
ATOM 674 C CA . TYR A 1 82 ? 5.750 2.145 15.044 1.00 92.19 82 TYR A CA 1
ATOM 675 C C . TYR A 1 82 ? 4.820 3.257 15.543 1.00 92.19 82 TYR A C 1
ATOM 677 O O . TYR A 1 82 ? 4.891 3.604 16.721 1.00 92.19 82 TYR A O 1
ATOM 685 N N . GLY A 1 83 ? 3.929 3.777 14.700 1.00 91.06 83 GLY A N 1
ATOM 686 C CA . GLY A 1 83 ? 3.019 4.875 15.027 1.00 91.06 83 GLY A CA 1
ATOM 687 C C . GLY A 1 83 ? 2.043 4.524 16.145 1.00 91.06 83 GLY A C 1
ATOM 688 O O . GLY A 1 83 ? 1.996 5.202 17.173 1.00 91.06 83 GLY A O 1
ATOM 689 N N . LEU A 1 84 ? 1.320 3.415 15.999 1.00 91.88 84 LEU A N 1
ATOM 690 C CA . LEU A 1 84 ? 0.282 2.988 16.936 1.00 91.88 84 LEU A CA 1
ATOM 691 C C . LEU A 1 84 ? 0.853 2.546 18.299 1.00 91.88 84 LEU A C 1
ATOM 693 O O . LEU A 1 84 ? 0.180 2.675 19.322 1.00 91.88 84 LEU A O 1
ATOM 697 N N . SER A 1 85 ? 2.126 2.133 18.372 1.00 90.06 85 SER A N 1
ATOM 698 C CA . SER A 1 85 ? 2.777 1.869 19.668 1.00 90.06 85 SER A CA 1
ATOM 699 C C . SER A 1 85 ? 2.852 3.110 20.569 1.00 90.06 85 SER A C 1
ATOM 701 O O . SER A 1 85 ? 2.851 2.982 21.793 1.00 90.06 85 SER A O 1
ATOM 703 N N . SER A 1 86 ? 2.865 4.323 19.993 1.00 84.62 86 SER A N 1
ATOM 704 C CA . SER A 1 86 ? 2.861 5.577 20.766 1.00 84.62 86 SER A CA 1
ATOM 705 C C . SER A 1 86 ? 1.560 5.797 21.550 1.00 84.62 86 SER A C 1
ATOM 707 O O . SER A 1 86 ? 1.545 6.526 22.539 1.00 84.62 86 SER A O 1
ATOM 709 N N . ILE A 1 87 ? 0.487 5.111 21.154 1.00 86.06 87 ILE A N 1
ATOM 710 C CA . ILE A 1 87 ? -0.842 5.167 21.772 1.00 86.06 87 ILE A CA 1
ATOM 711 C C . ILE A 1 87 ? -1.249 3.821 22.386 1.00 86.06 87 ILE A C 1
ATOM 713 O O . ILE A 1 87 ? -2.428 3.577 22.611 1.00 86.06 87 ILE A O 1
ATOM 717 N N . LYS A 1 88 ? -0.264 2.966 22.702 1.00 85.44 88 LYS A N 1
ATOM 718 C CA . LYS A 1 88 ? -0.425 1.678 23.405 1.00 85.44 88 LYS A CA 1
ATOM 719 C C . LYS A 1 88 ? -1.180 0.582 22.637 1.00 85.44 88 LYS A C 1
ATOM 721 O O . LYS A 1 88 ? -1.551 -0.421 23.243 1.00 85.44 88 LYS A O 1
ATOM 726 N N . VAL A 1 89 ? -1.359 0.714 21.323 1.00 87.06 89 VAL A N 1
ATOM 727 C CA . VAL A 1 89 ? -1.799 -0.416 20.488 1.00 87.06 89 VAL A CA 1
ATOM 728 C C . VAL A 1 89 ? -0.646 -1.412 20.367 1.00 87.06 89 VAL A C 1
ATOM 730 O O . VAL A 1 89 ? 0.508 -1.029 20.152 1.00 87.06 89 VAL A O 1
ATOM 733 N N . ARG A 1 90 ? -0.955 -2.699 2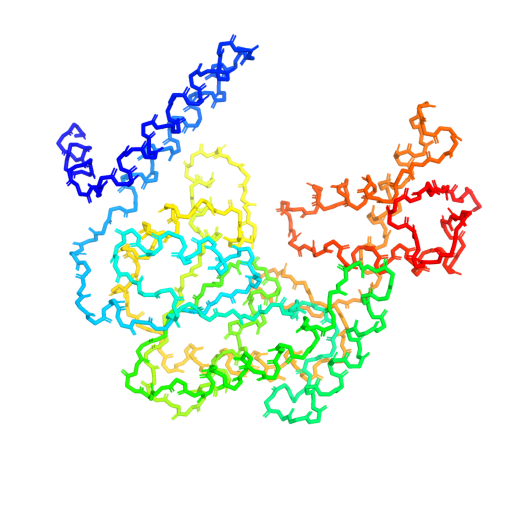0.523 1.00 86.25 90 ARG A N 1
ATOM 734 C CA . ARG A 1 90 ? 0.036 -3.781 20.507 1.00 86.25 90 ARG A CA 1
ATOM 735 C C . ARG A 1 90 ? 0.461 -4.094 19.064 1.00 86.25 90 ARG A C 1
ATOM 737 O O . ARG A 1 90 ? -0.370 -4.099 18.160 1.00 86.25 90 ARG A O 1
ATOM 744 N N . SER A 1 91 ? 1.746 -4.335 18.812 1.00 85.94 91 SER A N 1
ATOM 745 C CA . SER A 1 91 ? 2.286 -4.455 17.444 1.00 85.94 91 SER A CA 1
ATOM 746 C C . SER A 1 91 ? 1.752 -5.669 16.677 1.00 85.94 91 SER A C 1
ATOM 748 O O . SER A 1 91 ? 1.559 -5.601 15.464 1.00 85.94 91 SER A O 1
ATOM 750 N N . GLU A 1 92 ? 1.454 -6.758 17.375 1.00 88.25 92 GLU A N 1
ATOM 751 C CA . GLU A 1 92 ? 0.824 -7.970 16.851 1.00 88.25 92 GLU A CA 1
ATOM 752 C C . GLU A 1 92 ? -0.651 -7.774 16.484 1.00 88.25 92 GLU A C 1
ATOM 754 O O . GLU A 1 92 ? -1.261 -8.648 15.874 1.00 88.25 92 GLU A O 1
ATOM 759 N N . HIS A 1 93 ? -1.240 -6.624 16.825 1.00 92.81 93 HIS A N 1
ATOM 760 C CA . HIS A 1 93 ? -2.549 -6.249 16.306 1.00 92.81 93 HIS A CA 1
ATOM 761 C C . HIS A 1 93 ? -2.462 -5.773 14.852 1.00 92.81 93 HIS A C 1
ATOM 763 O O . HIS A 1 93 ? -3.501 -5.673 14.208 1.00 92.81 93 HIS A O 1
ATOM 769 N N . VAL A 1 94 ? -1.260 -5.500 14.327 1.00 96.44 94 VAL A N 1
ATOM 770 C CA . VAL A 1 94 ? -1.037 -5.072 12.942 1.00 96.44 94 VAL A CA 1
ATOM 771 C C . VAL A 1 94 ? -0.658 -6.270 12.070 1.00 96.44 94 VAL A C 1
ATOM 773 O O . VAL A 1 94 ? 0.486 -6.746 12.082 1.00 96.44 94 VAL A O 1
ATOM 776 N N . LEU A 1 95 ? -1.630 -6.723 11.286 1.00 96.38 95 LEU A N 1
ATOM 777 C CA . LEU A 1 95 ? -1.486 -7.717 10.231 1.00 96.38 95 LEU A CA 1
ATOM 778 C C . LEU A 1 95 ? -1.130 -7.030 8.908 1.00 96.38 95 LEU A C 1
ATOM 780 O O . LEU A 1 95 ? -1.519 -5.887 8.658 1.00 96.38 95 LEU A O 1
ATOM 784 N N . ALA A 1 96 ? -0.395 -7.739 8.058 1.00 94.38 96 ALA A N 1
ATOM 785 C CA . ALA A 1 96 ? 0.018 -7.255 6.749 1.00 94.38 96 ALA A CA 1
ATOM 786 C C . ALA A 1 96 ? -0.398 -8.251 5.667 1.00 94.38 96 ALA A C 1
ATOM 788 O O . ALA A 1 96 ? -0.278 -9.455 5.878 1.00 94.38 96 ALA A O 1
ATOM 789 N N . ILE A 1 97 ? -0.828 -7.750 4.512 1.00 94.38 97 ILE A N 1
ATOM 790 C CA . ILE A 1 97 ? -0.797 -8.497 3.253 1.00 94.38 97 ILE A CA 1
ATOM 791 C C . ILE A 1 97 ? 0.344 -7.910 2.432 1.00 94.38 97 ILE A C 1
ATOM 793 O O . ILE A 1 97 ? 0.264 -6.770 1.977 1.00 94.38 97 ILE A O 1
ATOM 797 N N . THR A 1 98 ? 1.434 -8.655 2.286 1.00 91.00 98 THR A N 1
ATOM 798 C CA . THR A 1 98 ? 2.671 -8.138 1.673 1.00 91.00 98 THR A CA 1
ATOM 799 C C . THR A 1 98 ? 2.711 -8.335 0.166 1.00 91.00 98 THR A C 1
ATOM 801 O O . THR A 1 98 ? 3.407 -7.598 -0.529 1.00 91.00 98 THR A O 1
ATOM 804 N N . THR A 1 99 ? 1.943 -9.295 -0.357 1.00 90.00 99 THR A N 1
ATOM 805 C CA . THR A 1 99 ? 1.824 -9.491 -1.801 1.00 90.00 99 THR A CA 1
ATOM 806 C C . THR A 1 99 ? 1.064 -8.331 -2.442 1.00 90.00 99 THR A C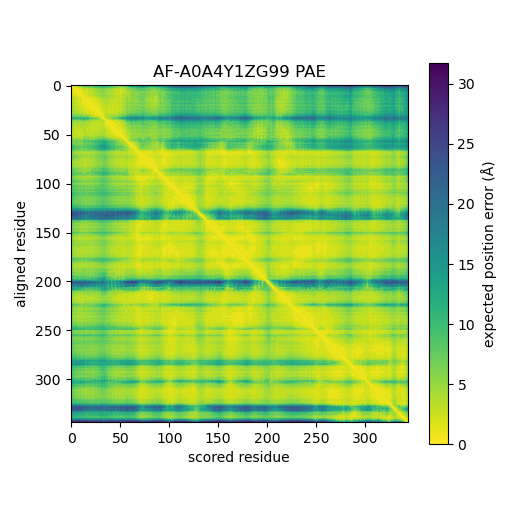 1
ATOM 808 O O . THR A 1 99 ? -0.001 -7.934 -1.965 1.00 90.00 99 THR A O 1
ATOM 811 N N . ASP A 1 100 ? 1.596 -7.814 -3.547 1.00 92.50 100 ASP A N 1
ATOM 812 C CA . ASP A 1 100 ? 0.924 -6.816 -4.372 1.00 92.50 100 ASP A CA 1
ATOM 813 C C . ASP A 1 100 ? -0.281 -7.443 -5.091 1.00 92.50 100 ASP A C 1
ATOM 815 O O . ASP A 1 100 ? -0.126 -8.317 -5.944 1.00 92.50 100 ASP A O 1
ATOM 819 N N . LEU A 1 101 ? -1.489 -6.998 -4.744 1.00 94.94 101 LEU A N 1
ATOM 820 C CA . LEU A 1 101 ? -2.747 -7.487 -5.320 1.00 94.94 101 LEU A CA 1
ATOM 821 C C . LEU A 1 101 ? -3.167 -6.726 -6.586 1.00 94.94 101 LEU A C 1
ATOM 823 O O . LEU A 1 101 ? -4.136 -7.111 -7.236 1.00 94.94 101 LEU A O 1
ATOM 827 N N . SER A 1 102 ? -2.442 -5.676 -6.981 1.00 95.56 102 SER A N 1
ATOM 828 C CA . SER A 1 102 ? -2.676 -5.008 -8.266 1.00 95.56 102 SER A CA 1
ATOM 829 C C . SER A 1 102 ? -2.207 -5.853 -9.456 1.00 95.56 102 SER A C 1
ATOM 831 O O . SER A 1 102 ? -2.630 -5.611 -10.585 1.00 95.56 102 SER A O 1
ATOM 833 N N . ASN A 1 103 ? -1.392 -6.887 -9.217 1.00 94.94 103 ASN A N 1
ATOM 834 C CA . ASN A 1 103 ? -0.769 -7.693 -10.261 1.00 94.94 103 ASN A CA 1
ATOM 835 C C . ASN A 1 103 ? -1.028 -9.197 -10.104 1.00 94.94 103 ASN A C 1
ATOM 837 O O . ASN A 1 103 ? -1.112 -9.714 -8.996 1.00 94.94 103 ASN A O 1
ATOM 841 N N . GLY A 1 104 ? -1.061 -9.916 -11.225 1.00 94.50 104 GLY A N 1
ATOM 842 C CA . GLY A 1 104 ? -1.198 -11.369 -11.341 1.00 94.50 104 GLY A CA 1
ATOM 843 C C . GLY A 1 104 ? -2.579 -11.938 -10.976 1.00 94.50 104 GLY A C 1
ATOM 844 O O . GLY A 1 104 ? -3.553 -11.189 -10.858 1.00 94.50 104 GLY A O 1
ATOM 845 N N . PRO A 1 105 ? -2.695 -13.276 -10.875 1.00 94.88 105 PRO A N 1
ATOM 846 C CA . PRO A 1 105 ? -3.971 -13.947 -10.642 1.00 94.88 105 PRO A CA 1
ATOM 847 C C . PRO A 1 105 ? -4.451 -13.748 -9.202 1.00 94.88 105 PRO A C 1
ATOM 849 O O . PRO A 1 105 ? -3.672 -13.901 -8.267 1.00 94.88 105 PRO A O 1
ATOM 852 N N . LEU A 1 106 ? -5.741 -13.448 -9.034 1.00 96.25 106 LEU A N 1
ATOM 853 C CA . LEU A 1 106 ? -6.394 -13.262 -7.728 1.00 96.25 106 LEU A CA 1
ATOM 854 C C . LEU A 1 106 ? -7.514 -14.280 -7.462 1.00 96.25 106 LEU A C 1
ATOM 856 O O . LEU A 1 106 ? -8.188 -14.215 -6.434 1.00 96.25 106 LEU A O 1
ATOM 860 N N . ALA A 1 107 ? -7.757 -15.197 -8.397 1.00 95.38 107 ALA A N 1
ATOM 861 C CA . ALA A 1 107 ? -8.830 -16.169 -8.278 1.00 95.38 107 ALA A CA 1
ATOM 862 C C . ALA A 1 107 ? -8.585 -17.106 -7.086 1.00 95.38 107 ALA A C 1
ATOM 864 O O . ALA A 1 107 ? -7.492 -17.650 -6.936 1.00 95.38 107 ALA A O 1
ATOM 865 N N . ARG A 1 108 ? -9.636 -17.335 -6.287 1.00 94.06 108 ARG A N 1
ATOM 866 C CA . ARG A 1 108 ? -9.668 -18.336 -5.205 1.00 94.06 108 ARG A CA 1
ATOM 867 C C . ARG A 1 108 ? -8.564 -18.156 -4.154 1.00 94.06 108 ARG A C 1
ATOM 869 O O . ARG A 1 108 ? -8.033 -19.135 -3.647 1.00 94.06 108 ARG A O 1
ATOM 876 N N . LEU A 1 109 ? -8.204 -16.914 -3.811 1.00 94.38 109 LEU A N 1
ATOM 877 C CA . LEU A 1 109 ? -7.257 -16.659 -2.710 1.00 94.38 109 LEU A CA 1
ATOM 878 C C . LEU A 1 109 ? -7.810 -17.040 -1.324 1.00 94.38 109 LEU A C 1
ATOM 880 O O . LEU A 1 109 ? -7.069 -17.014 -0.350 1.00 94.38 109 LEU A O 1
ATOM 884 N N . ASP A 1 110 ? -9.087 -17.408 -1.221 1.00 91.81 110 ASP A N 1
ATOM 885 C CA . ASP A 1 110 ? -9.672 -18.056 -0.047 1.00 91.81 110 ASP A CA 1
ATOM 886 C C . ASP A 1 110 ? -9.513 -19.589 -0.040 1.00 91.81 110 ASP A C 1
ATOM 888 O O . ASP A 1 110 ? -9.926 -20.236 0.920 1.00 91.81 110 ASP A O 1
ATOM 892 N N . GLU A 1 111 ? -8.887 -20.171 -1.069 1.00 93.44 111 GLU A N 1
ATOM 893 C CA . GLU A 1 111 ? -8.652 -21.609 -1.213 1.00 93.44 111 GLU A CA 1
ATOM 894 C C . GLU A 1 111 ? -7.146 -21.920 -1.370 1.00 93.44 111 GLU A C 1
ATOM 896 O O . GLU A 1 111 ? -6.408 -21.148 -1.997 1.00 93.44 111 GLU A O 1
ATOM 901 N N . PRO A 1 112 ? -6.659 -23.074 -0.870 1.00 91.31 112 PRO A N 1
ATOM 902 C CA . PRO A 1 112 ? -5.257 -23.476 -1.021 1.00 91.31 112 PRO A CA 1
ATOM 903 C C . PRO A 1 112 ? -4.770 -23.527 -2.477 1.00 91.31 112 PRO A C 1
ATOM 905 O O . PRO A 1 112 ? -3.610 -23.218 -2.759 1.00 91.31 112 PRO A O 1
ATOM 908 N N . GLU A 1 113 ? -5.637 -23.909 -3.416 1.00 93.06 113 GLU A N 1
ATOM 909 C CA . GLU A 1 113 ? -5.325 -23.989 -4.843 1.00 93.06 113 GLU A CA 1
ATOM 910 C C . GLU A 1 113 ? -5.018 -22.611 -5.433 1.00 93.06 113 GLU A C 1
ATOM 912 O O . GLU A 1 113 ? -3.993 -22.452 -6.094 1.00 93.06 113 GLU A O 1
ATOM 917 N N . GLY A 1 114 ? -5.856 -21.604 -5.162 1.00 93.94 114 GLY A N 1
ATOM 918 C CA . GLY A 1 114 ? -5.631 -20.248 -5.667 1.00 93.94 114 GLY A CA 1
ATOM 919 C C . GLY A 1 114 ? -4.392 -19.600 -5.054 1.00 93.94 114 GLY A C 1
ATOM 920 O O . GLY A 1 114 ? -3.632 -18.928 -5.753 1.00 93.94 114 GLY A O 1
ATOM 921 N N . ILE A 1 115 ? -4.114 -19.876 -3.775 1.00 92.62 115 ILE A N 1
ATOM 922 C CA . ILE A 1 115 ? -2.863 -19.456 -3.128 1.00 92.62 115 ILE A CA 1
ATOM 923 C C . ILE A 1 115 ? -1.651 -20.102 -3.821 1.00 92.62 115 ILE A C 1
ATOM 925 O O . ILE A 1 115 ? -0.675 -19.412 -4.119 1.00 92.62 115 ILE A O 1
ATOM 929 N N . ARG A 1 116 ? -1.702 -21.400 -4.148 1.00 91.31 116 ARG A N 1
ATOM 930 C CA . ARG A 1 116 ? -0.616 -22.087 -4.872 1.00 91.31 116 ARG A CA 1
ATOM 931 C C . ARG A 1 116 ? -0.412 -21.521 -6.280 1.00 91.31 116 ARG A C 1
ATOM 933 O O . ARG A 1 116 ? 0.736 -21.318 -6.688 1.00 91.31 116 ARG A O 1
ATOM 940 N N . ASP A 1 117 ? -1.497 -21.248 -7.003 1.00 92.50 117 ASP A N 1
ATOM 941 C CA . ASP A 1 117 ? -1.461 -20.630 -8.336 1.00 92.50 117 ASP A CA 1
ATOM 942 C C . ASP A 1 117 ? -0.791 -19.246 -8.266 1.00 92.50 117 ASP A C 1
ATOM 944 O O . ASP A 1 117 ? 0.105 -18.927 -9.055 1.00 92.50 117 ASP A O 1
ATOM 948 N N . ARG A 1 118 ? -1.152 -18.448 -7.252 1.00 93.00 118 ARG A N 1
ATOM 949 C CA . ARG A 1 118 ? -0.553 -17.138 -6.967 1.00 93.00 118 ARG A CA 1
ATOM 950 C C . ARG A 1 118 ? 0.940 -17.233 -6.661 1.00 93.00 118 ARG A C 1
ATOM 952 O O . ARG A 1 118 ? 1.717 -16.501 -7.269 1.00 93.00 118 ARG A O 1
ATOM 959 N N . ILE A 1 119 ? 1.348 -18.119 -5.753 1.00 89.81 119 ILE A N 1
ATOM 960 C CA . ILE A 1 119 ? 2.759 -18.311 -5.371 1.00 89.81 119 ILE A CA 1
ATOM 961 C C . ILE A 1 119 ? 3.592 -18.745 -6.581 1.00 89.81 119 ILE A C 1
ATOM 963 O O . ILE A 1 119 ? 4.695 -18.245 -6.794 1.00 89.81 119 ILE A O 1
ATOM 967 N N . THR A 1 120 ? 3.051 -19.640 -7.410 1.00 90.19 120 THR A N 1
ATOM 968 C CA . THR A 1 120 ? 3.715 -20.096 -8.638 1.00 90.19 120 THR A CA 1
ATOM 969 C C . THR A 1 120 ? 3.923 -18.941 -9.615 1.00 90.19 120 THR A C 1
ATOM 971 O O . THR A 1 120 ? 5.018 -18.782 -10.150 1.00 90.19 120 THR A O 1
ATOM 974 N N . TRP A 1 121 ? 2.907 -18.095 -9.808 1.00 92.00 121 TRP A N 1
ATOM 975 C CA . TRP A 1 121 ? 3.036 -16.894 -10.632 1.00 92.00 121 TRP A CA 1
ATOM 976 C C . TRP A 1 121 ? 4.051 -15.901 -10.052 1.00 92.00 121 TRP A C 1
ATOM 978 O O . TRP A 1 121 ? 4.863 -15.355 -10.796 1.00 92.00 121 TRP A O 1
ATOM 988 N N . LEU A 1 122 ? 4.042 -15.691 -8.730 1.00 90.38 122 LEU A N 1
ATOM 989 C CA . LEU A 1 122 ? 4.967 -14.775 -8.061 1.00 90.38 122 LEU A CA 1
ATOM 990 C C . LEU A 1 122 ? 6.423 -15.191 -8.275 1.00 90.38 122 LEU A C 1
ATOM 992 O O . LEU A 1 122 ? 7.238 -14.323 -8.554 1.00 90.38 122 LEU A O 1
ATOM 996 N N . LYS A 1 123 ? 6.738 -16.493 -8.231 1.00 87.06 123 LYS A N 1
ATOM 997 C CA . LYS A 1 123 ? 8.093 -17.014 -8.490 1.00 87.06 123 LYS A CA 1
ATOM 998 C C . LYS A 1 123 ? 8.649 -16.590 -9.854 1.00 87.06 123 LYS A C 1
ATOM 1000 O O . LYS A 1 123 ? 9.802 -16.186 -9.930 1.00 87.06 123 LYS A O 1
ATOM 1005 N N . ASP A 1 124 ? 7.839 -16.637 -10.913 1.00 85.88 124 ASP A N 1
ATOM 1006 C CA . ASP A 1 124 ? 8.244 -16.149 -12.246 1.00 85.88 124 ASP A CA 1
ATOM 1007 C C . ASP A 1 124 ? 8.280 -14.614 -12.311 1.00 85.88 124 ASP A C 1
ATOM 1009 O O . ASP A 1 124 ? 9.174 -14.015 -12.913 1.00 85.88 124 ASP A O 1
ATOM 1013 N N . PHE A 1 125 ? 7.311 -13.962 -11.667 1.00 88.44 125 PHE A N 1
ATOM 1014 C CA . PHE A 1 125 ? 7.187 -12.509 -11.666 1.00 88.44 125 PHE A CA 1
ATOM 1015 C C . PHE A 1 125 ? 8.377 -11.817 -10.991 1.00 88.44 125 PHE A C 1
ATOM 1017 O O . PHE A 1 125 ? 8.889 -10.830 -11.523 1.00 88.44 125 PHE A O 1
ATOM 1024 N N . VAL A 1 126 ? 8.838 -12.355 -9.858 1.00 84.75 126 VAL A N 1
ATOM 1025 C CA . VAL A 1 126 ? 9.962 -11.816 -9.083 1.00 84.75 126 VAL A CA 1
ATOM 1026 C C . VAL A 1 126 ? 11.317 -12.389 -9.495 1.00 84.75 126 VAL A C 1
ATOM 1028 O O . VAL A 1 126 ? 12.333 -11.971 -8.952 1.00 84.75 126 VAL A O 1
ATOM 1031 N N . ASP A 1 127 ? 11.373 -13.316 -10.456 1.00 82.56 127 ASP A N 1
ATOM 1032 C CA . ASP A 1 127 ? 12.632 -13.906 -10.915 1.00 82.56 127 ASP A CA 1
ATOM 1033 C C . ASP A 1 127 ? 13.629 -12.817 -11.360 1.00 82.56 127 ASP A C 1
ATOM 1035 O O . ASP A 1 127 ? 13.351 -11.990 -12.244 1.00 82.56 127 ASP A O 1
ATOM 1039 N N . GLY A 1 128 ? 14.804 -12.825 -10.726 1.00 74.12 128 GLY A N 1
ATOM 1040 C CA . GLY A 1 128 ? 15.847 -11.819 -10.909 1.00 74.12 128 GLY A CA 1
ATOM 1041 C C . GLY A 1 128 ? 15.688 -10.544 -10.075 1.00 74.12 128 GLY A C 1
ATOM 1042 O O . GLY A 1 128 ? 16.494 -9.629 -10.234 1.00 74.12 128 GLY A O 1
ATOM 1043 N N . TYR A 1 129 ? 14.674 -10.473 -9.214 1.00 72.50 129 TYR A N 1
ATOM 1044 C CA . TYR A 1 129 ? 14.503 -9.469 -8.169 1.00 72.50 129 TYR A CA 1
ATOM 1045 C C . TYR A 1 129 ? 14.826 -10.117 -6.816 1.00 72.50 129 TYR A C 1
ATOM 1047 O O . TYR A 1 129 ? 14.433 -11.253 -6.566 1.00 72.50 129 TYR A O 1
ATOM 1055 N N . SER A 1 130 ? 15.587 -9.437 -5.957 1.00 65.44 130 SER A N 1
ATOM 1056 C CA . SER A 1 130 ? 16.038 -10.013 -4.683 1.00 65.44 130 SER A CA 1
ATOM 1057 C C . SER A 1 130 ? 14.867 -10.137 -3.705 1.00 65.44 130 SER A C 1
ATOM 1059 O O . SER A 1 130 ? 14.545 -9.169 -3.021 1.00 65.44 130 SER A O 1
ATOM 1061 N N . TYR A 1 131 ? 14.252 -11.315 -3.635 1.00 66.94 131 TYR A N 1
ATOM 1062 C CA . TYR A 1 131 ? 13.278 -11.687 -2.610 1.00 66.94 131 TYR A CA 1
ATOM 1063 C C . TYR A 1 131 ? 13.750 -12.945 -1.885 1.00 66.94 131 TYR A C 1
ATOM 1065 O O . TYR A 1 131 ? 14.283 -13.856 -2.517 1.00 66.94 131 TYR A O 1
ATOM 1073 N N . ASP A 1 132 ? 13.537 -12.985 -0.573 1.00 65.31 132 ASP A N 1
ATOM 1074 C CA . ASP A 1 132 ? 13.779 -14.180 0.233 1.00 65.31 132 ASP A CA 1
ATOM 1075 C C . ASP A 1 132 ? 12.638 -15.187 0.015 1.00 65.31 132 ASP A C 1
ATOM 1077 O O . ASP A 1 132 ? 11.482 -14.786 -0.142 1.00 65.31 132 ASP A O 1
ATOM 1081 N N . ASP A 1 133 ? 12.933 -16.491 0.031 1.00 64.38 133 ASP A N 1
ATOM 1082 C CA . ASP A 1 133 ? 11.923 -17.547 -0.167 1.00 64.38 133 ASP A CA 1
ATOM 1083 C C . ASP A 1 133 ? 10.761 -17.445 0.848 1.00 64.38 133 ASP A C 1
ATOM 1085 O O . ASP A 1 133 ? 9.605 -17.695 0.498 1.00 64.38 133 ASP A O 1
ATOM 1089 N N . ASP A 1 134 ? 11.038 -16.950 2.062 1.00 66.38 134 ASP A N 1
ATOM 1090 C CA . ASP A 1 134 ? 10.052 -16.684 3.122 1.00 66.38 134 ASP A CA 1
ATOM 1091 C C . ASP A 1 134 ? 8.945 -15.700 2.690 1.00 66.38 134 ASP A C 1
ATOM 1093 O O . ASP A 1 134 ? 7.814 -15.763 3.183 1.00 66.38 134 ASP A O 1
ATOM 1097 N N . PHE A 1 135 ? 9.231 -14.798 1.743 1.00 66.81 135 PHE A N 1
ATOM 1098 C CA . PHE A 1 135 ? 8.245 -13.861 1.200 1.00 66.81 135 PHE A CA 1
ATOM 1099 C C . PHE A 1 135 ? 7.098 -14.598 0.499 1.00 66.81 135 PHE A C 1
ATOM 1101 O O . PHE A 1 135 ? 5.933 -14.216 0.639 1.00 66.81 135 PHE A O 1
ATOM 1108 N N . LEU A 1 136 ? 7.415 -15.671 -0.228 1.00 63.47 136 LEU A N 1
ATOM 1109 C CA . LEU A 1 136 ? 6.460 -16.405 -1.054 1.00 63.47 136 LEU A CA 1
ATOM 1110 C C . LEU A 1 136 ? 5.518 -17.271 -0.213 1.00 63.47 136 LEU A C 1
ATOM 1112 O O . LEU A 1 136 ? 4.331 -17.360 -0.527 1.00 63.47 136 LEU A O 1
ATOM 1116 N N . ASP A 1 137 ? 6.015 -17.830 0.889 1.00 65.88 137 ASP A N 1
ATOM 1117 C CA . ASP A 1 137 ? 5.227 -18.673 1.794 1.00 65.88 137 ASP A CA 1
ATOM 1118 C C . ASP A 1 137 ? 4.435 -17.856 2.836 1.00 65.88 137 ASP A C 1
ATOM 1120 O O . ASP A 1 137 ? 3.587 -18.387 3.559 1.00 65.88 137 ASP A O 1
ATOM 1124 N N . SER A 1 138 ? 4.643 -16.534 2.889 1.00 83.44 138 SER A N 1
ATOM 1125 C CA . SER A 1 138 ? 3.964 -15.654 3.845 1.00 83.44 138 SER A CA 1
ATOM 1126 C C . SER A 1 138 ? 2.475 -15.435 3.546 1.00 83.44 138 SER A C 1
ATOM 1128 O O . SER A 1 138 ? 1.696 -15.253 4.483 1.00 83.44 138 SER A O 1
ATOM 1130 N N . LEU A 1 139 ? 2.047 -15.497 2.276 1.00 89.19 139 LEU A N 1
ATOM 1131 C CA . LEU A 1 139 ? 0.676 -15.144 1.888 1.00 89.19 139 LEU A CA 1
ATOM 1132 C C . LEU A 1 139 ? -0.369 -16.043 2.559 1.00 89.19 139 LEU A C 1
ATOM 1134 O O . LEU A 1 139 ? -1.337 -15.532 3.114 1.00 89.19 139 LEU A O 1
ATOM 1138 N N . ALA A 1 140 ? -0.166 -17.364 2.550 1.00 89.56 140 ALA A N 1
ATOM 1139 C CA . ALA A 1 140 ? -1.098 -18.305 3.175 1.00 89.56 140 ALA A CA 1
ATOM 1140 C C . ALA A 1 140 ? -1.305 -17.971 4.661 1.00 89.56 140 ALA A C 1
ATOM 1142 O O . ALA A 1 140 ? -2.432 -17.749 5.102 1.00 89.56 140 ALA A O 1
ATOM 1143 N N . ASN A 1 141 ? -0.201 -17.804 5.393 1.00 91.50 141 ASN A N 1
ATOM 1144 C CA . ASN A 1 141 ? -0.210 -17.465 6.815 1.00 91.50 141 ASN A CA 1
ATOM 1145 C C . ASN A 1 141 ? -0.881 -16.107 7.088 1.00 91.50 141 ASN A C 1
ATOM 1147 O O . ASN A 1 141 ? -1.595 -15.955 8.078 1.00 91.50 141 ASN A O 1
ATOM 1151 N N . GLN A 1 142 ? -0.678 -15.112 6.218 1.00 94.31 142 GLN A N 1
ATOM 1152 C CA . GLN A 1 142 ? -1.315 -13.795 6.335 1.00 94.31 142 GLN A CA 1
ATOM 1153 C C . GLN A 1 142 ? -2.838 -13.889 6.180 1.00 94.31 142 GLN A C 1
ATOM 1155 O O . GLN A 1 142 ? -3.577 -13.330 6.995 1.00 94.31 142 GLN A O 1
ATOM 1160 N N . LEU A 1 143 ? -3.318 -14.617 5.165 1.00 94.81 143 LEU A N 1
ATOM 1161 C CA . LEU A 1 143 ? -4.752 -14.797 4.924 1.00 94.81 143 LEU A CA 1
ATOM 1162 C C . LEU A 1 143 ? -5.408 -15.654 6.014 1.00 94.81 143 LEU A C 1
ATOM 1164 O O . LEU A 1 143 ? -6.526 -15.351 6.436 1.00 94.81 143 LEU A O 1
ATOM 1168 N N . GLU A 1 144 ? -4.716 -16.678 6.515 1.00 94.00 144 GLU A N 1
ATOM 1169 C CA . GLU A 1 144 ? -5.158 -17.468 7.668 1.00 94.00 144 GLU A CA 1
ATOM 1170 C C . GLU A 1 144 ? -5.259 -16.611 8.934 1.00 94.00 144 GLU A C 1
ATOM 1172 O O . GLU A 1 144 ? -6.277 -16.661 9.624 1.00 94.00 144 GLU A O 1
ATOM 1177 N N . ALA A 1 145 ? -4.266 -15.760 9.217 1.00 95.50 145 ALA A N 1
ATOM 1178 C CA . ALA A 1 145 ? -4.289 -14.867 10.376 1.00 95.50 145 ALA A CA 1
ATOM 1179 C C . ALA A 1 145 ? -5.476 -13.890 10.343 1.00 95.50 145 ALA A C 1
ATOM 1181 O O . ALA A 1 145 ? -6.084 -13.617 11.379 1.00 95.50 145 ALA A O 1
ATOM 1182 N N . ILE A 1 146 ? -5.844 -13.397 9.156 1.00 96.56 146 ILE A N 1
ATOM 1183 C CA . ILE A 1 146 ? -7.033 -12.557 8.955 1.00 96.56 146 ILE A CA 1
ATOM 1184 C C . ILE A 1 146 ? -8.315 -13.359 9.209 1.00 96.56 146 ILE A C 1
ATOM 1186 O O . ILE A 1 146 ? -9.195 -12.912 9.943 1.00 96.56 146 ILE A O 1
ATOM 1190 N N . GLN A 1 147 ? -8.424 -14.564 8.648 1.00 95.38 147 GLN A N 1
ATOM 1191 C CA . GLN A 1 147 ? -9.578 -15.441 8.869 1.00 95.38 147 GLN A CA 1
ATOM 1192 C C . GLN A 1 147 ? -9.672 -15.946 10.317 1.00 95.38 147 GLN A C 1
ATOM 1194 O O . GLN A 1 147 ? -10.753 -16.317 10.775 1.00 95.38 147 GLN A O 1
ATOM 1199 N N . ALA A 1 148 ? -8.575 -15.942 11.069 1.00 96.00 148 ALA A N 1
ATOM 1200 C CA . ALA A 1 148 ? -8.547 -16.311 12.479 1.00 96.00 148 ALA A CA 1
ATOM 1201 C C . ALA A 1 148 ? -8.996 -15.176 13.420 1.00 96.00 148 ALA A C 1
ATOM 1203 O O . ALA A 1 148 ? -9.130 -15.408 14.623 1.00 96.00 148 ALA A O 1
ATOM 1204 N N . ILE A 1 149 ? -9.258 -13.961 12.913 1.00 96.81 149 ILE A N 1
ATOM 1205 C CA . ILE A 1 149 ? -9.755 -12.852 13.739 1.00 96.81 149 ILE A CA 1
ATOM 1206 C C . ILE A 1 149 ? -11.121 -13.239 14.350 1.00 96.81 149 ILE A C 1
ATOM 1208 O O . ILE A 1 149 ? -12.060 -13.530 13.599 1.00 96.81 149 ILE A O 1
ATOM 1212 N N . PRO A 1 150 ? -11.275 -13.231 15.692 1.00 95.81 150 PRO A N 1
ATOM 1213 C CA . PRO A 1 150 ? -12.545 -13.563 16.339 1.00 95.81 150 PRO A CA 1
ATOM 1214 C C . PRO A 1 150 ? -13.660 -12.583 15.962 1.00 95.81 150 PRO A C 1
ATOM 1216 O O . PRO A 1 150 ? -13.410 -11.388 15.851 1.00 95.81 150 PRO A O 1
ATOM 1219 N N . GLU A 1 151 ? -14.906 -13.049 15.829 1.00 95.00 151 GLU A N 1
ATOM 1220 C CA . GLU A 1 151 ? -16.016 -12.233 15.291 1.00 95.00 151 GLU A CA 1
ATOM 1221 C C . GLU A 1 151 ? -16.367 -10.973 16.095 1.00 95.00 151 GLU A C 1
ATOM 1223 O O . GLU A 1 151 ? -16.937 -10.032 15.552 1.00 95.00 151 GLU A O 1
ATOM 1228 N N . HIS A 1 152 ? -16.047 -10.953 17.388 1.00 91.12 152 HIS A N 1
ATOM 1229 C CA . HIS A 1 152 ? -16.301 -9.811 18.269 1.00 91.12 152 HIS A CA 1
ATOM 1230 C C . HIS A 1 152 ? -15.175 -8.768 18.237 1.00 91.12 152 HIS A C 1
ATOM 1232 O O . HIS A 1 152 ? -15.319 -7.706 18.833 1.00 91.12 152 HIS A O 1
ATOM 1238 N N . VAL A 1 153 ? -14.045 -9.066 17.586 1.00 94.06 153 VAL A N 1
ATOM 1239 C CA . VAL A 1 153 ? -12.892 -8.164 17.523 1.00 94.06 153 VAL A CA 1
ATOM 1240 C C . VAL A 1 153 ? -13.068 -7.198 16.345 1.00 94.06 153 VAL A C 1
ATOM 1242 O O . VAL A 1 153 ? -13.215 -7.660 15.207 1.00 94.06 153 VAL A O 1
ATOM 1245 N N . PRO A 1 154 ? -13.042 -5.871 16.569 1.00 94.38 154 PRO A N 1
ATOM 1246 C CA . PRO A 1 154 ? -13.122 -4.902 15.483 1.00 94.38 154 PRO A CA 1
ATOM 1247 C C . PRO A 1 154 ? -11.884 -4.931 14.584 1.00 94.38 154 PRO A C 1
ATOM 1249 O O . PRO A 1 154 ? -10.764 -5.187 15.034 1.00 94.38 154 PRO A O 1
ATOM 1252 N N . VAL A 1 155 ? -12.086 -4.616 13.308 1.00 96.75 155 VAL A N 1
ATOM 1253 C CA . VAL A 1 155 ? -11.045 -4.589 12.280 1.00 96.75 155 VAL A CA 1
ATOM 1254 C C . VAL A 1 155 ? -10.950 -3.185 11.692 1.00 96.75 155 VAL A C 1
ATOM 1256 O O . VAL A 1 155 ? -11.958 -2.591 11.321 1.00 96.75 155 VAL A O 1
ATOM 1259 N N . THR A 1 156 ? -9.738 -2.654 11.576 1.00 97.25 156 THR A N 1
ATOM 1260 C CA . THR A 1 156 ? -9.438 -1.416 10.853 1.00 97.25 156 THR A CA 1
ATOM 1261 C C . THR A 1 156 ? -8.555 -1.741 9.656 1.00 97.25 156 THR A C 1
ATOM 1263 O O . THR A 1 156 ? -7.409 -2.152 9.821 1.00 97.25 156 THR A O 1
ATOM 1266 N N . VAL A 1 157 ? -9.078 -1.550 8.449 1.00 97.88 157 VAL A N 1
ATOM 1267 C CA . VAL A 1 157 ? -8.335 -1.724 7.198 1.00 97.88 157 VAL A CA 1
ATOM 1268 C C . VAL A 1 157 ? -7.787 -0.370 6.757 1.00 97.88 157 VAL A C 1
ATOM 1270 O O . VAL A 1 157 ? -8.529 0.609 6.687 1.00 97.88 157 VAL A O 1
ATOM 1273 N N . TRP A 1 158 ? -6.489 -0.314 6.477 1.00 97.38 158 TRP A N 1
ATOM 1274 C CA . TRP A 1 158 ? -5.814 0.868 5.948 1.00 97.38 158 TRP A CA 1
ATOM 1275 C C . TRP A 1 158 ? -5.726 0.740 4.436 1.00 97.38 158 TRP A C 1
ATOM 1277 O O . TRP A 1 158 ? -4.960 -0.089 3.952 1.00 97.38 158 TRP A O 1
ATOM 1287 N N . ALA A 1 159 ? -6.551 1.502 3.718 1.00 96.12 159 ALA A N 1
ATOM 1288 C CA . ALA A 1 159 ? -6.660 1.398 2.269 1.00 96.12 159 ALA A CA 1
ATOM 1289 C C . ALA A 1 159 ? -6.754 2.779 1.607 1.00 96.12 159 ALA A C 1
ATOM 1291 O O . ALA A 1 159 ? -7.786 3.445 1.687 1.00 96.12 159 ALA A O 1
ATOM 1292 N N . SER A 1 160 ? -5.671 3.182 0.951 1.00 94.12 160 SER A N 1
ATOM 1293 C CA . SER A 1 160 ? -5.569 4.353 0.081 1.00 94.12 160 SER A CA 1
ATOM 1294 C C . SER A 1 160 ? -6.140 4.078 -1.314 1.00 94.12 160 SER A C 1
ATOM 1296 O O . SER A 1 160 ? -6.456 2.943 -1.676 1.00 94.12 160 SER A O 1
ATOM 1298 N N . ASP A 1 161 ? -6.265 5.129 -2.112 1.00 92.75 161 ASP A N 1
ATOM 1299 C CA . ASP A 1 161 ? -6.829 5.155 -3.462 1.00 92.75 161 ASP A CA 1
ATOM 1300 C C . ASP A 1 161 ? -5.848 4.586 -4.507 1.00 92.75 161 ASP A C 1
ATOM 1302 O O . ASP A 1 161 ? -5.418 5.267 -5.439 1.00 92.75 161 ASP A O 1
ATOM 1306 N N . ASN A 1 162 ? -5.478 3.312 -4.349 1.00 93.69 162 ASN A N 1
ATOM 1307 C CA . ASN A 1 162 ? -4.669 2.568 -5.310 1.00 93.69 162 ASN A CA 1
ATOM 1308 C C . ASN A 1 162 ? -5.160 1.129 -5.512 1.00 93.69 162 ASN A C 1
ATOM 1310 O O . ASN A 1 162 ? -5.845 0.552 -4.670 1.00 93.69 162 ASN A O 1
ATOM 1314 N N . ALA A 1 163 ? -4.781 0.525 -6.641 1.00 95.31 163 ALA A N 1
ATOM 1315 C CA . ALA A 1 163 ? -5.286 -0.789 -7.028 1.00 95.31 163 ALA A CA 1
ATOM 1316 C C . ALA A 1 163 ? -4.909 -1.900 -6.039 1.00 95.31 163 ALA A C 1
ATOM 1318 O O . ALA A 1 163 ? -5.720 -2.795 -5.814 1.00 95.31 163 ALA A O 1
ATOM 1319 N N . TRP A 1 164 ? -3.714 -1.852 -5.446 1.00 95.06 164 TRP A N 1
ATOM 1320 C CA . TRP A 1 164 ? -3.264 -2.868 -4.498 1.00 95.06 164 TRP A CA 1
ATOM 1321 C C . TRP A 1 164 ? -4.112 -2.839 -3.229 1.00 95.06 164 TRP A C 1
ATOM 1323 O O . TRP A 1 164 ? -4.734 -3.842 -2.873 1.00 95.06 164 TRP A O 1
ATOM 1333 N N . GLU A 1 165 ? -4.182 -1.680 -2.582 1.00 96.69 165 GLU A N 1
ATOM 1334 C CA . GLU A 1 165 ? -4.885 -1.505 -1.316 1.00 96.69 165 GLU A CA 1
ATOM 1335 C C . GLU A 1 165 ? -6.397 -1.691 -1.465 1.00 96.69 165 GLU A C 1
ATOM 1337 O O . GLU A 1 165 ? -7.033 -2.273 -0.590 1.00 96.69 165 GLU A O 1
ATOM 1342 N N . GLN A 1 166 ? -6.976 -1.286 -2.596 1.00 97.56 166 GLN A N 1
ATOM 1343 C CA . GLN A 1 166 ? -8.413 -1.425 -2.849 1.00 97.56 166 GLN A CA 1
ATOM 1344 C C . GLN A 1 166 ? -8.804 -2.862 -3.224 1.00 97.56 166 GLN A C 1
ATOM 1346 O O . GLN A 1 166 ? -9.833 -3.355 -2.756 1.00 97.56 166 GLN A O 1
ATOM 1351 N N . CYS A 1 167 ? -7.959 -3.593 -3.968 1.00 97.62 167 CYS A N 1
ATOM 1352 C CA . CYS A 1 167 ? -8.122 -5.048 -4.112 1.00 97.62 167 CYS A CA 1
ATOM 1353 C C . CYS A 1 167 ? -8.035 -5.742 -2.751 1.00 97.62 167 CYS A C 1
ATOM 1355 O O . CYS A 1 167 ? -8.814 -6.645 -2.454 1.00 97.62 167 CYS A O 1
ATOM 1357 N N . GLY A 1 168 ? -7.093 -5.300 -1.920 1.00 97.50 168 GLY A N 1
ATOM 1358 C CA . GLY A 1 168 ? -6.908 -5.788 -0.569 1.00 97.50 168 GLY A CA 1
ATOM 1359 C C . GLY A 1 168 ? -8.117 -5.544 0.329 1.00 97.50 168 GLY A C 1
ATOM 1360 O O . GLY A 1 168 ? -8.596 -6.475 0.968 1.00 97.50 168 GLY A O 1
ATOM 1361 N N . LEU A 1 169 ? -8.665 -4.330 0.341 1.00 98.38 169 LEU A N 1
ATOM 1362 C CA . LEU A 1 169 ? -9.877 -3.990 1.086 1.00 98.38 169 LEU A CA 1
ATOM 1363 C C . LEU A 1 169 ? -11.055 -4.888 0.683 1.00 98.38 169 LEU A C 1
ATOM 1365 O O . LEU A 1 169 ? -11.736 -5.440 1.551 1.00 98.38 169 LEU A O 1
ATOM 1369 N N . ALA A 1 170 ? -11.256 -5.079 -0.623 1.00 98.38 170 ALA A N 1
ATOM 1370 C CA . ALA A 1 170 ? -12.275 -5.980 -1.146 1.00 98.38 170 ALA A CA 1
ATOM 1371 C C . ALA A 1 170 ? -12.036 -7.437 -0.696 1.00 98.38 170 ALA A C 1
ATOM 1373 O O . ALA A 1 170 ? -12.969 -8.095 -0.229 1.00 98.38 170 ALA A O 1
ATOM 1374 N N . LEU A 1 171 ? -10.788 -7.924 -0.750 1.00 98.31 171 LEU A N 1
ATOM 1375 C CA . LEU A 1 171 ? -10.408 -9.251 -0.252 1.00 98.31 171 LEU A CA 1
ATOM 1376 C C . LEU A 1 171 ? -10.722 -9.412 1.238 1.00 98.31 171 LEU A C 1
ATOM 1378 O O . LEU A 1 171 ? -11.305 -10.420 1.621 1.00 98.31 171 LEU A O 1
ATOM 1382 N N . ILE A 1 172 ? -10.377 -8.437 2.084 1.00 98.25 172 ILE A N 1
ATOM 1383 C CA . ILE A 1 172 ? -10.654 -8.504 3.527 1.00 98.25 172 ILE A CA 1
ATOM 1384 C C . ILE A 1 172 ? -12.155 -8.593 3.796 1.00 98.25 172 ILE A C 1
ATOM 1386 O O . ILE A 1 172 ? -12.586 -9.447 4.575 1.00 98.25 172 ILE A O 1
ATOM 1390 N N . ALA A 1 173 ? -12.955 -7.744 3.143 1.00 98.19 173 ALA A N 1
ATOM 1391 C CA . ALA A 1 173 ? -14.408 -7.793 3.271 1.00 98.19 173 ALA A CA 1
ATOM 1392 C C . ALA A 1 173 ? -14.953 -9.169 2.862 1.00 98.19 173 ALA A C 1
ATOM 1394 O O . ALA A 1 173 ? -15.793 -9.732 3.562 1.00 98.19 173 ALA A O 1
ATOM 1395 N N . TYR A 1 174 ? -14.412 -9.745 1.785 1.00 98.25 174 TYR A N 1
ATOM 1396 C CA . TYR A 1 174 ? -14.769 -11.078 1.323 1.00 98.25 174 TYR A CA 1
ATOM 1397 C C . TYR A 1 174 ? -14.319 -12.196 2.272 1.00 98.25 174 TYR A C 1
ATOM 1399 O O . TYR A 1 174 ? -15.108 -13.090 2.554 1.00 98.25 174 TYR A O 1
ATOM 1407 N N . LEU A 1 175 ? -13.104 -12.180 2.820 1.00 97.62 175 LEU A N 1
ATOM 1408 C CA . LEU A 1 175 ? -12.639 -13.202 3.772 1.00 97.62 175 LEU A CA 1
ATOM 1409 C C . LEU A 1 175 ? -13.439 -13.192 5.080 1.00 97.62 175 LEU A C 1
ATOM 1411 O O . LEU A 1 175 ? -13.657 -14.240 5.683 1.00 97.62 175 LEU A O 1
ATOM 1415 N N . LEU A 1 176 ? -13.910 -12.016 5.498 1.00 97.31 176 LEU A N 1
ATOM 1416 C CA . LEU A 1 176 ? -14.735 -11.834 6.693 1.00 97.31 176 LEU A CA 1
ATOM 1417 C C . LEU A 1 176 ? -16.244 -11.813 6.384 1.00 97.31 176 LEU A C 1
ATOM 1419 O O . LEU A 1 176 ? -17.042 -11.423 7.243 1.00 97.31 176 LEU A O 1
ATOM 1423 N N . ARG A 1 177 ? -16.656 -12.224 5.177 1.00 96.44 177 ARG A N 1
ATOM 1424 C CA . ARG A 1 177 ? -18.068 -12.297 4.770 1.00 96.44 177 ARG A CA 1
ATOM 1425 C C . ARG A 1 177 ? -18.880 -13.152 5.739 1.00 96.44 177 ARG A C 1
ATOM 1427 O O . ARG A 1 177 ? -18.420 -14.189 6.213 1.00 96.44 177 ARG A O 1
ATOM 1434 N N . GLY A 1 178 ? -20.091 -12.704 6.059 1.00 93.88 178 GLY A N 1
ATOM 1435 C CA . GLY A 1 178 ? -20.981 -13.387 7.007 1.00 93.88 178 GLY A CA 1
ATOM 1436 C C . GLY A 1 178 ? -20.573 -13.299 8.486 1.00 93.88 178 GLY A C 1
ATOM 1437 O O . GLY A 1 178 ? -21.359 -13.702 9.341 1.00 93.88 178 GLY A O 1
ATOM 1438 N N . ARG A 1 179 ? -19.399 -12.741 8.816 1.00 95.69 179 ARG A N 1
ATOM 1439 C CA . ARG A 1 179 ? -18.973 -12.523 10.207 1.00 95.69 179 ARG A CA 1
ATOM 1440 C C . ARG A 1 179 ? -19.459 -11.187 10.755 1.00 95.69 179 ARG A C 1
ATOM 1442 O O . ARG A 1 179 ? -19.642 -10.224 10.004 1.00 95.69 179 ARG A O 1
ATOM 1449 N N . LYS A 1 180 ? -19.605 -11.112 12.081 1.00 95.50 180 LYS A N 1
ATOM 1450 C CA . LYS A 1 180 ? -20.096 -9.923 12.804 1.00 95.50 180 LYS A CA 1
ATOM 1451 C C . LYS A 1 180 ? -19.028 -8.877 13.134 1.00 95.50 180 LYS A C 1
ATOM 1453 O O . LYS A 1 180 ? -19.351 -7.893 13.793 1.00 95.50 180 LYS A O 1
ATOM 1458 N N . ASN A 1 181 ? -17.790 -9.068 12.675 1.00 95.75 181 ASN A N 1
ATOM 1459 C CA . ASN A 1 181 ? -16.704 -8.117 12.898 1.00 95.75 181 ASN A CA 1
ATOM 1460 C C . ASN A 1 181 ? -17.115 -6.706 12.441 1.00 95.75 181 ASN A C 1
ATOM 1462 O O . ASN A 1 181 ? -17.449 -6.533 11.265 1.00 95.75 181 ASN A O 1
ATOM 1466 N N . PRO A 1 182 ? -17.037 -5.682 13.311 1.00 94.94 182 PRO A N 1
ATOM 1467 C CA . PRO A 1 182 ? -17.096 -4.296 12.869 1.00 94.94 182 PRO A CA 1
ATOM 1468 C C . PRO A 1 182 ? -15.864 -3.996 12.010 1.00 94.94 182 PRO A C 1
ATOM 1470 O O . PRO A 1 182 ? -14.741 -4.055 12.510 1.00 94.94 182 PRO A O 1
ATOM 1473 N N . ILE A 1 183 ? -16.057 -3.683 10.729 1.00 96.62 183 ILE A N 1
ATOM 1474 C CA . ILE A 1 183 ? -14.963 -3.325 9.814 1.00 96.62 183 ILE A CA 1
ATOM 1475 C C . ILE A 1 183 ? -14.978 -1.813 9.618 1.00 96.62 183 ILE A C 1
ATOM 1477 O O . ILE A 1 183 ? -15.984 -1.263 9.196 1.00 96.62 183 ILE A O 1
ATOM 1481 N N . ARG A 1 184 ? -13.869 -1.138 9.905 1.00 95.94 184 ARG A N 1
ATOM 1482 C CA . ARG A 1 184 ? -13.649 0.286 9.624 1.00 95.94 184 ARG A CA 1
ATOM 1483 C C . ARG A 1 184 ? -12.579 0.428 8.558 1.00 95.94 184 ARG A C 1
ATOM 1485 O O . ARG A 1 184 ? -11.638 -0.364 8.529 1.00 95.94 184 ARG A O 1
ATOM 1492 N N . VAL A 1 185 ? -12.693 1.460 7.733 1.00 96.56 185 VAL A N 1
ATOM 1493 C CA . VAL A 1 185 ? -11.689 1.792 6.722 1.00 96.56 185 VAL A CA 1
ATOM 1494 C C . VAL A 1 185 ? -11.114 3.154 7.054 1.00 96.56 185 VAL A C 1
ATOM 1496 O O . VAL A 1 185 ? -11.858 4.113 7.235 1.00 96.56 185 VAL A O 1
ATOM 1499 N N . ILE A 1 186 ? -9.791 3.234 7.142 1.00 95.56 186 ILE A N 1
ATOM 1500 C CA . ILE A 1 186 ? -9.083 4.510 7.141 1.00 95.56 186 ILE A CA 1
ATOM 1501 C C . ILE A 1 186 ? -8.418 4.616 5.778 1.00 95.56 186 ILE A C 1
ATOM 1503 O O . ILE A 1 186 ? -7.676 3.712 5.396 1.00 95.56 186 ILE A O 1
ATOM 1507 N N . ASN A 1 187 ? -8.710 5.701 5.061 1.00 94.00 187 ASN A N 1
ATOM 1508 C CA . ASN A 1 187 ? -8.119 6.019 3.766 1.00 94.00 187 ASN A CA 1
ATOM 1509 C C . ASN A 1 187 ? -7.117 7.172 3.938 1.00 94.00 187 ASN A C 1
ATOM 1511 O O . ASN A 1 187 ? -7.532 8.328 4.079 1.00 94.00 187 ASN A O 1
ATOM 1515 N N . PRO A 1 188 ? -5.807 6.877 3.975 1.00 91.25 188 PRO A N 1
ATOM 1516 C CA . PRO A 1 188 ? -4.805 7.912 4.162 1.00 91.25 188 PRO A CA 1
ATOM 1517 C C . PRO A 1 188 ? -4.628 8.848 2.954 1.00 91.25 188 PRO A C 1
ATOM 1519 O O . PRO A 1 188 ? -4.448 10.048 3.162 1.00 91.25 188 PRO A O 1
ATOM 1522 N N . SER A 1 189 ? -4.760 8.365 1.712 1.00 88.06 189 SER A N 1
ATOM 1523 C CA . SER A 1 189 ? -4.673 9.231 0.523 1.00 88.06 189 SER A CA 1
ATOM 1524 C C . SER A 1 189 ? -5.833 10.224 0.425 1.00 88.06 189 SER A C 1
ATOM 1526 O O . SER A 1 189 ? -5.646 11.340 -0.054 1.00 88.06 189 SER A O 1
ATOM 1528 N N . ALA A 1 190 ? -7.026 9.870 0.919 1.00 88.12 190 ALA A N 1
ATOM 1529 C CA . ALA A 1 190 ? -8.159 10.794 0.982 1.00 88.12 190 ALA A CA 1
ATOM 1530 C C . ALA A 1 190 ? -7.860 12.008 1.877 1.00 88.12 190 ALA A C 1
ATOM 1532 O O . ALA A 1 190 ? -8.251 13.130 1.552 1.00 88.12 190 ALA A O 1
ATOM 1533 N N . TYR A 1 191 ? -7.126 11.800 2.975 1.00 86.38 191 TYR A N 1
ATOM 1534 C CA . TYR A 1 191 ? -6.665 12.888 3.833 1.00 86.38 191 TYR A CA 1
ATOM 1535 C C . TYR A 1 191 ? -5.649 13.787 3.115 1.00 86.38 191 TYR A C 1
ATOM 1537 O O . TYR A 1 191 ? -5.812 15.007 3.104 1.00 86.38 191 TYR A O 1
ATOM 1545 N N . GLU A 1 192 ? -4.642 13.207 2.455 1.00 83.12 192 GLU A N 1
ATOM 1546 C CA . GLU A 1 192 ? -3.660 13.994 1.696 1.00 83.12 192 GLU A CA 1
ATOM 1547 C C . GLU A 1 192 ? -4.295 14.764 0.534 1.00 83.12 192 GLU A C 1
ATOM 1549 O O . GLU A 1 192 ? -3.942 15.918 0.285 1.00 83.12 192 GLU A O 1
ATOM 1554 N N . LYS A 1 193 ? -5.266 14.154 -0.154 1.00 82.38 193 LYS A N 1
ATOM 1555 C CA . LYS A 1 193 ? -6.033 14.802 -1.219 1.00 82.38 193 LYS A CA 1
ATOM 1556 C C . LYS A 1 193 ? -6.828 15.995 -0.693 1.00 82.38 193 LYS A C 1
ATOM 1558 O O . LYS A 1 193 ? -6.783 17.053 -1.313 1.00 82.38 193 LYS A O 1
ATOM 1563 N N . GLN A 1 194 ? -7.506 15.851 0.448 1.00 82.88 194 GLN A N 1
ATOM 1564 C CA . GLN A 1 194 ? -8.238 16.953 1.072 1.00 82.88 194 GLN A CA 1
ATOM 1565 C C . GLN A 1 194 ? -7.303 18.128 1.393 1.00 82.88 194 GLN A C 1
ATOM 1567 O O . GLN A 1 194 ? -7.616 19.266 1.048 1.00 82.88 194 GLN A O 1
ATOM 1572 N N . LEU A 1 195 ? -6.138 17.861 1.995 1.00 77.81 195 LEU A N 1
ATOM 1573 C CA . LEU A 1 195 ? -5.141 18.902 2.262 1.00 77.81 195 LEU A CA 1
ATOM 1574 C C . LEU A 1 195 ? -4.653 19.568 0.968 1.00 77.81 195 LEU A C 1
ATOM 1576 O O . LEU A 1 195 ? -4.507 20.789 0.904 1.00 77.81 195 LEU A O 1
ATOM 1580 N N . PHE A 1 196 ? -4.417 18.781 -0.083 1.00 76.31 196 PHE A N 1
ATOM 1581 C CA . PHE A 1 196 ? -3.997 19.315 -1.373 1.00 76.31 196 PHE A CA 1
ATOM 1582 C C . PHE A 1 196 ? -5.054 20.240 -1.994 1.00 76.31 196 PHE A C 1
ATOM 1584 O O . PHE A 1 196 ? -4.710 21.324 -2.465 1.00 76.31 196 PHE A O 1
ATOM 1591 N N . GLU A 1 197 ? -6.327 19.838 -1.980 1.00 80.31 197 GLU A N 1
ATOM 1592 C CA . GLU A 1 197 ? -7.447 20.614 -2.526 1.00 80.31 197 GLU A CA 1
ATOM 1593 C C . GLU A 1 197 ? -7.718 21.898 -1.727 1.00 80.31 197 GLU A C 1
ATOM 1595 O O . GLU A 1 197 ? -7.996 22.940 -2.321 1.00 80.31 197 GLU A O 1
ATOM 1600 N N . GLU A 1 198 ? -7.608 21.846 -0.397 1.00 77.94 198 GLU A N 1
ATOM 1601 C CA . GLU A 1 198 ? -7.880 22.985 0.489 1.00 77.94 198 GLU A CA 1
ATOM 1602 C C . GLU A 1 198 ? -6.758 24.038 0.450 1.00 77.94 198 GLU A C 1
ATOM 1604 O O . GLU A 1 198 ? -7.033 25.240 0.484 1.00 77.94 198 GLU A O 1
ATOM 1609 N N . PHE A 1 199 ? -5.497 23.607 0.328 1.00 69.25 199 PHE A N 1
ATOM 1610 C CA . PHE A 1 199 ? -4.337 24.493 0.491 1.00 69.25 199 PHE A CA 1
ATOM 1611 C C . PHE A 1 199 ? -3.489 24.683 -0.773 1.00 69.25 199 PHE A C 1
ATOM 1613 O O . PHE A 1 199 ? -2.537 25.464 -0.750 1.00 69.25 199 PHE A O 1
ATOM 1620 N N . GLY A 1 200 ? -3.816 24.006 -1.881 1.00 62.38 200 GLY A N 1
ATOM 1621 C CA . GLY A 1 200 ? -3.107 24.126 -3.164 1.00 62.38 200 GLY A CA 1
ATOM 1622 C C . GLY A 1 200 ? -1.645 23.669 -3.109 1.00 62.38 200 GLY A C 1
ATOM 1623 O O . GLY A 1 200 ? -0.821 24.073 -3.933 1.00 62.38 200 GLY A O 1
ATOM 1624 N N . GLU A 1 201 ? -1.288 22.871 -2.101 1.00 57.38 201 GLU A N 1
ATOM 1625 C CA . GLU A 1 201 ? 0.092 22.635 -1.704 1.00 57.38 201 GLU A CA 1
ATOM 1626 C C . GLU A 1 201 ? 0.325 21.170 -1.271 1.00 57.38 201 GLU A C 1
ATOM 1628 O O . GLU A 1 201 ? 0.114 20.810 -0.125 1.00 57.38 201 GLU A O 1
ATOM 1633 N N . GLY A 1 202 ? 0.897 20.329 -2.146 1.00 53.09 202 GLY A N 1
ATOM 1634 C CA . GLY A 1 202 ? 1.339 18.965 -1.787 1.00 53.09 202 GLY A CA 1
ATOM 1635 C C . GLY A 1 202 ? 1.608 18.093 -3.015 1.00 53.09 202 GLY A C 1
ATOM 1636 O O . GLY A 1 202 ? 1.379 18.550 -4.127 1.00 53.09 202 GLY A O 1
ATOM 1637 N N . ALA A 1 203 ? 2.123 16.883 -2.823 1.00 55.53 203 ALA A N 1
ATOM 1638 C CA . ALA A 1 203 ? 1.916 15.782 -3.762 1.00 55.53 203 ALA A CA 1
ATOM 1639 C C . ALA A 1 203 ? 0.949 14.834 -3.047 1.00 55.53 203 ALA A C 1
ATOM 1641 O O . ALA A 1 203 ? 1.161 14.561 -1.868 1.00 55.53 203 ALA A O 1
ATOM 1642 N N . HIS A 1 204 ? -0.127 14.414 -3.707 1.00 65.50 204 HIS A N 1
ATOM 1643 C CA . HIS A 1 204 ? -1.009 13.380 -3.171 1.00 65.50 204 HIS A CA 1
ATOM 1644 C C . HIS A 1 204 ? -0.299 12.041 -3.366 1.00 65.50 204 HIS A C 1
ATOM 1646 O O . HIS A 1 204 ? 0.006 11.681 -4.508 1.00 65.50 204 HIS A O 1
ATOM 1652 N N . SER A 1 205 ? -0.011 11.327 -2.277 1.00 66.81 205 SER A N 1
ATOM 1653 C CA . SER A 1 205 ? 0.384 9.936 -2.388 1.00 66.81 205 SER A CA 1
ATOM 1654 C C . SER A 1 205 ? -0.861 9.077 -2.485 1.00 66.81 205 SER A C 1
ATOM 1656 O O . SER A 1 205 ? -1.768 9.147 -1.659 1.00 66.81 205 SER A O 1
ATOM 1658 N N . ALA A 1 206 ? -0.887 8.215 -3.493 1.00 66.44 206 ALA A N 1
ATOM 1659 C CA . ALA A 1 206 ? -1.902 7.182 -3.589 1.00 66.44 206 ALA A CA 1
ATOM 1660 C C . ALA A 1 206 ? -1.616 5.998 -2.644 1.00 66.44 206 ALA A C 1
ATOM 1662 O O . ALA A 1 206 ? -2.400 5.055 -2.645 1.00 66.44 206 ALA A O 1
ATOM 1663 N N . TYR A 1 207 ? -0.509 5.989 -1.882 1.00 74.75 207 TYR A N 1
ATOM 1664 C CA . TYR A 1 207 ? -0.041 4.830 -1.113 1.00 74.75 207 TYR A CA 1
ATOM 1665 C C . TYR A 1 207 ? 0.155 5.133 0.372 1.00 74.75 207 TYR A C 1
ATOM 1667 O O . TYR A 1 207 ? 0.919 6.017 0.761 1.00 74.75 207 TYR A O 1
ATOM 1675 N N . SER A 1 208 ? -0.460 4.310 1.222 1.00 76.31 208 SER A N 1
ATOM 1676 C CA . SER A 1 208 ? -0.457 4.493 2.679 1.00 76.31 208 SER A CA 1
ATOM 1677 C C . SER A 1 208 ? 0.947 4.462 3.300 1.00 76.31 208 SER A C 1
ATOM 1679 O O . SER A 1 208 ? 1.148 4.973 4.402 1.00 76.31 208 SER A O 1
ATOM 1681 N N . GLY A 1 209 ? 1.926 3.855 2.621 1.00 74.38 209 GLY A N 1
ATOM 1682 C CA . GLY A 1 209 ? 3.285 3.662 3.143 1.00 74.38 209 GLY A CA 1
ATOM 1683 C C . GLY A 1 209 ? 4.164 4.899 3.132 1.00 74.38 209 GLY A C 1
ATOM 1684 O O . GLY A 1 209 ? 5.239 4.877 3.726 1.00 74.38 209 GLY A O 1
ATOM 1685 N N . GLU A 1 210 ? 3.724 5.970 2.482 1.00 82.00 210 GLU A N 1
ATOM 1686 C CA . GLU A 1 210 ? 4.504 7.205 2.376 1.00 82.00 210 GLU A CA 1
ATOM 1687 C C . GLU A 1 210 ? 4.213 8.193 3.500 1.00 82.00 210 GLU A C 1
ATOM 1689 O O . GLU A 1 210 ? 4.978 9.134 3.725 1.00 82.00 210 GLU A O 1
ATOM 1694 N N . LEU A 1 211 ? 3.142 7.949 4.253 1.00 83.62 211 LEU A N 1
ATOM 1695 C CA . LEU A 1 211 ? 2.804 8.749 5.411 1.00 83.62 211 LEU A CA 1
ATOM 1696 C C . LEU A 1 211 ? 3.707 8.428 6.593 1.00 83.62 211 LEU A C 1
ATOM 1698 O O . LEU A 1 211 ? 4.044 7.277 6.886 1.00 83.62 211 LEU A O 1
ATOM 1702 N N . ALA A 1 212 ? 4.052 9.483 7.327 1.00 85.00 212 ALA A N 1
ATOM 1703 C CA . ALA A 1 212 ? 4.804 9.347 8.557 1.00 85.00 212 ALA A CA 1
ATOM 1704 C C . ALA A 1 212 ? 4.006 8.509 9.578 1.00 85.00 212 ALA A C 1
ATOM 1706 O O . ALA A 1 212 ? 2.792 8.701 9.718 1.00 85.00 212 ALA A O 1
ATOM 1707 N N . PRO A 1 213 ? 4.670 7.629 10.351 1.00 89.38 213 PRO A N 1
ATOM 1708 C CA . PRO A 1 213 ? 4.024 6.848 11.404 1.00 89.38 213 PRO A CA 1
ATOM 1709 C C . PRO A 1 213 ? 3.174 7.674 12.376 1.00 89.38 213 PRO A C 1
ATOM 1711 O O . PRO A 1 213 ? 2.146 7.210 12.863 1.00 89.38 213 PRO A O 1
ATOM 1714 N N . GLU A 1 214 ? 3.596 8.902 12.670 1.00 85.00 214 GLU A N 1
ATOM 1715 C CA . GLU A 1 214 ? 2.880 9.816 13.554 1.00 85.00 214 GLU A CA 1
ATOM 1716 C C . GLU A 1 214 ? 1.573 10.308 12.925 1.00 85.00 214 GLU A C 1
ATOM 1718 O O . GLU A 1 214 ? 0.541 10.303 13.593 1.00 85.00 214 GLU A O 1
ATOM 1723 N N . THR A 1 215 ? 1.579 10.639 11.630 1.00 86.19 215 THR A N 1
ATOM 1724 C CA . THR A 1 215 ? 0.359 10.995 10.892 1.00 86.19 215 THR A CA 1
ATOM 1725 C C . THR A 1 215 ? -0.614 9.819 10.870 1.00 86.19 215 THR A C 1
ATOM 1727 O O . THR A 1 215 ? -1.802 10.009 11.114 1.00 86.19 215 THR A O 1
ATOM 1730 N N . LEU A 1 216 ? -0.126 8.585 10.691 1.00 91.06 216 LEU A N 1
ATOM 1731 C CA . LEU A 1 216 ? -0.961 7.381 10.791 1.00 91.06 216 LEU A CA 1
ATOM 1732 C C . LEU A 1 216 ? -1.571 7.218 12.194 1.00 91.06 216 LEU A C 1
ATOM 1734 O O . LEU A 1 216 ? -2.760 6.935 12.323 1.00 91.06 216 LEU A O 1
ATOM 1738 N N . ALA A 1 217 ? -0.800 7.446 13.261 1.00 90.25 217 ALA A N 1
ATOM 1739 C CA . ALA A 1 217 ? -1.328 7.400 14.625 1.00 90.25 217 ALA A CA 1
ATOM 1740 C C . ALA A 1 217 ? -2.418 8.462 14.859 1.00 90.25 217 ALA A C 1
ATOM 1742 O O . ALA A 1 217 ? -3.449 8.167 15.464 1.00 90.25 217 ALA A O 1
ATOM 1743 N N . MET A 1 218 ? -2.224 9.677 14.342 1.00 88.88 218 MET A N 1
ATOM 1744 C CA . MET A 1 218 ? -3.203 10.763 14.426 1.00 88.88 218 MET A CA 1
ATOM 1745 C C . MET A 1 218 ? -4.468 10.479 13.600 1.00 88.88 218 MET A C 1
ATOM 1747 O O . MET A 1 218 ? -5.576 10.679 14.097 1.00 88.88 218 MET A O 1
ATOM 1751 N N . LEU A 1 219 ? -4.329 9.929 12.389 1.00 91.88 219 LEU A N 1
ATOM 1752 C CA . LEU A 1 219 ? -5.456 9.449 11.579 1.00 91.88 219 LEU A CA 1
ATOM 1753 C C . LEU A 1 219 ? -6.262 8.394 12.337 1.00 91.88 219 LEU A C 1
ATOM 1755 O O . LEU A 1 219 ? -7.489 8.470 12.379 1.00 91.88 219 LEU A O 1
ATOM 1759 N N . PHE A 1 220 ? -5.587 7.448 12.996 1.00 92.31 220 PHE A N 1
ATOM 1760 C CA . PHE A 1 220 ? -6.279 6.475 13.830 1.00 92.31 220 PHE A CA 1
ATOM 1761 C C . PHE A 1 220 ? -7.001 7.142 14.999 1.00 92.31 220 PHE A C 1
ATOM 1763 O O . PHE A 1 220 ? -8.188 6.900 15.169 1.00 92.31 220 PHE A O 1
ATOM 1770 N N . LYS A 1 221 ? -6.355 8.034 15.763 1.00 88.75 221 LYS A N 1
ATOM 1771 C CA . LYS A 1 221 ? -7.024 8.781 16.847 1.00 88.75 221 LYS A CA 1
ATOM 1772 C C . LYS A 1 221 ? -8.299 9.482 16.366 1.00 88.75 221 LYS A C 1
ATOM 1774 O O . LYS A 1 221 ? -9.320 9.421 17.045 1.00 88.75 221 LYS A O 1
ATOM 1779 N N . LYS A 1 222 ? -8.247 10.119 15.193 1.00 89.06 222 LYS A N 1
ATOM 1780 C CA . LYS A 1 222 ? -9.384 10.834 14.604 1.00 89.06 222 LYS A CA 1
ATOM 1781 C C . LYS A 1 222 ? -10.507 9.902 14.149 1.00 89.06 222 LYS A C 1
ATOM 1783 O O . LYS A 1 222 ? -11.675 10.220 14.361 1.00 89.06 222 LYS A O 1
ATOM 1788 N N . TYR A 1 223 ? -10.167 8.779 13.519 1.00 89.81 223 TYR A N 1
ATOM 1789 C CA . TYR A 1 223 ? -11.130 7.945 12.794 1.00 89.81 223 TYR A CA 1
ATOM 1790 C C . TYR A 1 223 ? -11.472 6.610 13.469 1.00 89.81 223 TYR A C 1
ATOM 1792 O O . TYR A 1 223 ? -12.428 5.957 13.059 1.00 89.81 223 TYR A O 1
ATOM 1800 N N . ALA A 1 224 ? -10.772 6.212 14.537 1.00 85.06 224 ALA A N 1
ATOM 1801 C CA . ALA A 1 224 ? -10.992 4.945 15.249 1.00 85.06 224 ALA A CA 1
ATOM 1802 C C . ALA A 1 224 ? -12.443 4.747 15.702 1.00 85.06 224 ALA A C 1
ATOM 1804 O O . ALA A 1 224 ? -12.925 3.618 15.761 1.00 85.06 224 ALA A O 1
ATOM 1805 N N . GLN A 1 225 ? -13.120 5.855 16.005 1.00 82.38 225 GLN A N 1
ATOM 1806 C CA . GLN A 1 225 ? -14.472 5.892 16.554 1.00 82.38 225 GLN A CA 1
ATOM 1807 C C . GLN A 1 225 ? -15.544 6.235 15.515 1.00 82.38 225 GLN A C 1
ATOM 1809 O O . GLN A 1 225 ? -16.711 6.387 15.871 1.00 82.38 225 GLN A O 1
ATOM 1814 N N . GLN A 1 226 ? -15.181 6.343 14.233 1.00 87.81 226 GLN A N 1
ATOM 1815 C CA . GLN A 1 226 ? -16.183 6.440 13.178 1.00 87.81 226 GLN A CA 1
ATOM 1816 C C . GLN A 1 226 ? -17.008 5.147 13.093 1.00 87.81 226 GLN A C 1
ATOM 1818 O O . GLN A 1 226 ? -16.518 4.070 13.470 1.00 87.81 226 GLN A O 1
ATOM 1823 N N . PRO A 1 227 ? -18.263 5.233 12.615 1.00 91.88 227 PRO A N 1
ATOM 1824 C CA . PRO A 1 227 ? -19.078 4.051 12.384 1.00 91.88 227 PRO A CA 1
ATOM 1825 C C . PRO A 1 227 ? -18.344 3.042 11.485 1.00 91.88 227 PRO A C 1
ATOM 1827 O O . PRO A 1 227 ? -17.658 3.450 10.546 1.00 91.88 227 PRO A O 1
ATOM 1830 N N . PRO A 1 228 ? -18.454 1.732 11.765 1.00 95.25 228 PRO A N 1
ATOM 1831 C CA . PRO A 1 228 ? -17.991 0.715 10.832 1.00 95.25 228 PRO A CA 1
ATOM 1832 C C . PRO A 1 228 ? -18.798 0.766 9.529 1.00 95.25 228 PRO A C 1
ATOM 1834 O O . PRO A 1 228 ? -19.881 1.352 9.476 1.00 95.25 228 PRO A O 1
ATOM 1837 N N . LEU A 1 229 ? -18.274 0.100 8.502 1.00 97.31 229 LEU A N 1
ATOM 1838 C CA . LEU A 1 229 ? -18.970 -0.157 7.251 1.00 97.31 229 LEU A CA 1
ATOM 1839 C C . LEU A 1 229 ? -20.351 -0.749 7.531 1.00 97.31 229 LEU A C 1
ATOM 1841 O O . LEU A 1 229 ? -20.502 -1.703 8.301 1.00 97.31 229 LEU A O 1
ATOM 1845 N N . THR A 1 230 ? -21.345 -0.196 6.856 1.00 97.75 230 THR A N 1
ATOM 1846 C CA . THR A 1 230 ? -22.697 -0.737 6.798 1.00 97.75 230 THR A CA 1
ATOM 1847 C C . THR A 1 230 ? -22.704 -2.085 6.084 1.00 97.75 230 THR A C 1
ATOM 1849 O O . THR A 1 230 ? -21.826 -2.395 5.274 1.00 97.75 230 THR A O 1
ATOM 1852 N N . ASP A 1 231 ? -23.750 -2.880 6.314 1.00 96.75 231 ASP A N 1
ATOM 1853 C CA . ASP A 1 231 ? -23.918 -4.145 5.598 1.00 96.75 231 ASP A CA 1
ATOM 1854 C C . ASP A 1 231 ? -23.923 -3.933 4.080 1.00 96.75 231 ASP A C 1
ATOM 1856 O O . ASP A 1 231 ? -23.327 -4.720 3.351 1.00 96.75 231 ASP A O 1
ATOM 1860 N N . ASN A 1 232 ? -24.532 -2.852 3.581 1.00 98.00 232 ASN A N 1
ATOM 1861 C CA . ASN A 1 232 ? -24.538 -2.556 2.149 1.00 98.00 232 ASN A CA 1
ATOM 1862 C C . ASN A 1 232 ? -23.124 -2.293 1.599 1.00 98.00 232 ASN A C 1
ATOM 1864 O O . ASN A 1 232 ? -22.764 -2.853 0.566 1.00 98.00 232 ASN A O 1
ATOM 1868 N N . GLU A 1 233 ? -22.304 -1.501 2.294 1.00 98.12 233 GLU A N 1
ATOM 1869 C CA . GLU A 1 233 ? -20.909 -1.252 1.895 1.00 98.12 233 GLU A CA 1
ATOM 1870 C C . GLU A 1 233 ? -20.075 -2.540 1.924 1.00 98.12 233 GLU A C 1
ATOM 1872 O O . GLU A 1 233 ? -19.292 -2.794 1.008 1.00 98.12 233 GLU A O 1
ATOM 1877 N N . ARG A 1 234 ? -20.293 -3.414 2.918 1.00 98.25 234 ARG A N 1
ATOM 1878 C CA . ARG A 1 234 ? -19.647 -4.736 2.965 1.00 98.25 234 ARG A CA 1
ATOM 1879 C C . ARG A 1 234 ? -20.025 -5.590 1.755 1.00 98.25 234 ARG A C 1
ATOM 1881 O O . ARG A 1 234 ? -19.137 -6.102 1.080 1.00 98.25 234 ARG A O 1
ATOM 1888 N N . HIS A 1 235 ? -21.314 -5.691 1.422 1.00 98.00 235 HIS A N 1
ATOM 1889 C CA . HIS A 1 235 ? -21.769 -6.451 0.251 1.00 98.00 235 HIS A CA 1
ATOM 1890 C C . HIS A 1 235 ? -21.234 -5.880 -1.073 1.00 98.00 235 HIS A C 1
ATOM 1892 O O . HIS A 1 235 ? -20.958 -6.645 -2.005 1.00 98.00 235 HIS A O 1
ATOM 1898 N N . GLN A 1 236 ? -21.067 -4.557 -1.173 1.00 98.19 236 GLN A N 1
ATOM 1899 C CA . GLN A 1 236 ? -20.438 -3.917 -2.331 1.00 98.19 236 GLN A CA 1
ATOM 1900 C C . GLN A 1 236 ? -18.968 -4.326 -2.463 1.00 98.19 236 GLN A C 1
ATOM 1902 O O . GLN A 1 236 ? -18.565 -4.748 -3.545 1.00 98.19 236 GLN A O 1
ATOM 1907 N N . LEU A 1 237 ? -18.197 -4.296 -1.372 1.00 98.44 237 LEU A N 1
ATOM 1908 C CA . LEU A 1 237 ? -16.802 -4.751 -1.361 1.00 98.44 237 LEU A CA 1
ATOM 1909 C C . LEU A 1 237 ? -16.669 -6.248 -1.670 1.00 98.44 237 LEU A C 1
ATOM 1911 O O . LEU A 1 237 ? -15.791 -6.647 -2.429 1.00 98.44 237 LEU A O 1
ATOM 1915 N N . GLU A 1 238 ? -17.564 -7.087 -1.145 1.00 98.19 238 GLU A N 1
ATOM 1916 C CA . GLU A 1 238 ? -17.595 -8.512 -1.491 1.00 98.19 238 GLU A CA 1
ATOM 1917 C C . GLU A 1 238 ? -17.871 -8.739 -2.982 1.00 98.19 238 GLU A C 1
ATOM 1919 O O . GLU A 1 238 ? -17.268 -9.608 -3.614 1.00 98.19 238 GLU A O 1
ATOM 1924 N N . SER A 1 239 ? -18.808 -7.978 -3.552 1.00 98.06 239 SER A N 1
ATOM 1925 C CA . SER A 1 239 ? -19.145 -8.054 -4.977 1.00 98.06 239 SER A CA 1
ATOM 1926 C C . SER A 1 239 ? -17.990 -7.563 -5.843 1.00 98.06 239 SER A C 1
A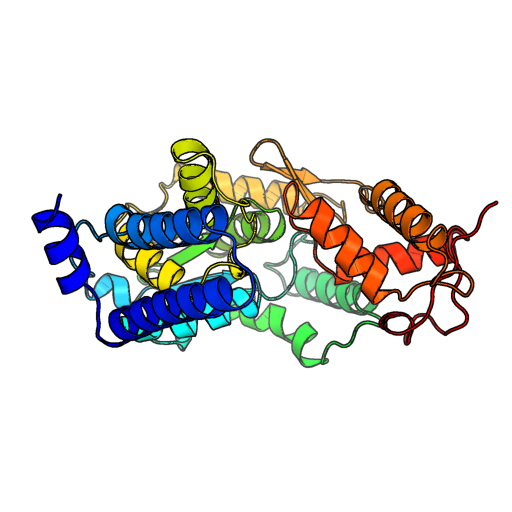TOM 1928 O O . SER A 1 239 ? -17.679 -8.179 -6.863 1.00 98.06 239 SER A O 1
ATOM 1930 N N . GLU A 1 240 ? -17.314 -6.503 -5.402 1.00 97.88 240 GLU A N 1
ATOM 1931 C CA . GLU A 1 240 ? -16.104 -5.996 -6.031 1.00 97.88 240 GLU A CA 1
ATOM 1932 C C . GLU A 1 240 ? -14.993 -7.048 -6.012 1.00 97.88 240 GLU A C 1
ATOM 1934 O O . GLU A 1 240 ? -14.416 -7.318 -7.063 1.00 97.88 240 GLU A O 1
ATOM 1939 N N . TRP A 1 241 ? -14.761 -7.730 -4.881 1.00 98.00 241 TRP A N 1
ATOM 1940 C CA . TRP A 1 241 ? -13.794 -8.828 -4.811 1.00 98.00 241 TRP A CA 1
ATOM 1941 C C . TRP A 1 241 ? -14.119 -9.935 -5.811 1.00 98.00 241 TRP A C 1
ATOM 1943 O O . TRP A 1 241 ? -13.250 -10.339 -6.584 1.00 98.00 241 TRP A O 1
ATOM 1953 N N . ARG A 1 242 ? -15.373 -10.408 -5.847 1.00 97.69 242 ARG A N 1
ATOM 1954 C CA . ARG A 1 242 ? -15.809 -11.439 -6.808 1.00 97.69 242 ARG A CA 1
ATOM 1955 C C . ARG A 1 242 ? -15.542 -11.002 -8.250 1.00 97.69 242 ARG A C 1
ATOM 1957 O O . ARG A 1 242 ? -15.083 -11.808 -9.052 1.00 97.69 242 ARG A O 1
ATOM 1964 N N . ARG A 1 243 ? -15.773 -9.726 -8.571 1.00 97.38 243 ARG A N 1
ATOM 1965 C CA . ARG A 1 243 ? -15.512 -9.160 -9.898 1.00 97.38 243 ARG A CA 1
ATOM 1966 C C . ARG A 1 243 ? -14.017 -9.121 -10.227 1.00 97.38 243 ARG A C 1
ATOM 1968 O O . ARG A 1 243 ? -13.627 -9.608 -11.282 1.00 97.38 243 ARG A O 1
ATOM 1975 N N . VAL A 1 244 ? -13.181 -8.554 -9.354 1.00 96.69 244 VAL A N 1
ATOM 1976 C CA . VAL A 1 244 ? -11.742 -8.371 -9.637 1.00 96.69 244 VAL A CA 1
ATOM 1977 C C . VAL A 1 244 ? -10.945 -9.674 -9.568 1.00 96.69 244 VAL A C 1
ATOM 1979 O O . VAL A 1 244 ? -9.937 -9.800 -10.267 1.00 96.69 244 VAL A O 1
ATOM 1982 N N . SER A 1 245 ? -11.387 -10.634 -8.749 1.00 96.50 245 SER A N 1
ATOM 1983 C CA . SER A 1 245 ? -10.749 -11.948 -8.604 1.00 96.50 245 SER A CA 1
ATOM 1984 C C . SER A 1 245 ? -11.105 -12.919 -9.728 1.00 96.50 245 SER A C 1
ATOM 1986 O O . SER A 1 245 ? -10.272 -13.749 -10.086 1.00 96.50 245 SER A O 1
ATOM 1988 N N . ALA A 1 246 ? -12.301 -12.796 -10.313 1.00 95.81 246 ALA A N 1
ATOM 1989 C CA . ALA A 1 246 ? -12.710 -13.575 -11.481 1.00 95.81 246 ALA A CA 1
ATOM 1990 C C . ALA A 1 246 ? -12.095 -13.064 -12.797 1.00 95.81 246 ALA A C 1
ATOM 1992 O O . ALA A 1 246 ? -12.058 -13.802 -13.782 1.00 95.81 246 ALA A O 1
ATOM 1993 N N . ASP A 1 247 ? -11.626 -11.814 -12.833 1.00 94.69 247 ASP A N 1
ATOM 1994 C CA . ASP A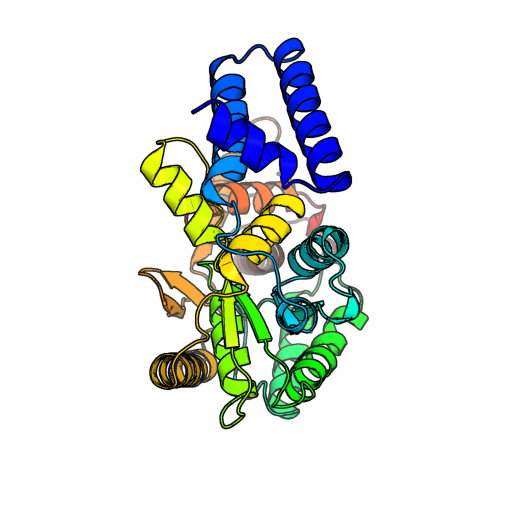 1 247 ? -10.995 -11.235 -14.017 1.00 94.69 247 ASP A CA 1
ATOM 1995 C C . ASP A 1 247 ? -9.602 -11.859 -14.267 1.00 94.69 247 ASP A C 1
ATOM 1997 O O . ASP A 1 247 ? -8.752 -11.840 -13.366 1.00 94.69 247 ASP A O 1
ATOM 2001 N N . PRO A 1 248 ? -9.330 -12.396 -15.474 1.00 92.56 248 PRO A N 1
ATOM 2002 C CA . PRO A 1 248 ? -8.060 -13.051 -15.790 1.00 92.56 248 PRO A CA 1
ATOM 2003 C C . PRO A 1 248 ? -6.898 -12.071 -16.016 1.00 92.56 248 PRO A C 1
ATOM 2005 O O . PRO A 1 248 ? -5.761 -12.506 -16.210 1.00 92.56 248 PRO A O 1
ATOM 2008 N N . SER A 1 249 ? -7.156 -10.761 -16.030 1.00 93.19 249 SER A N 1
ATOM 2009 C CA . SER A 1 249 ? -6.131 -9.743 -16.236 1.00 93.19 249 SER A CA 1
ATOM 2010 C C . SER A 1 249 ? -5.087 -9.795 -15.125 1.00 93.19 249 SER A C 1
ATOM 2012 O O . SER A 1 249 ? -5.392 -9.888 -13.934 1.00 93.19 249 SER A O 1
ATOM 2014 N N . VAL A 1 250 ? -3.824 -9.704 -15.535 1.00 91.94 250 VAL A N 1
ATOM 2015 C CA . VAL A 1 250 ? -2.663 -9.735 -14.635 1.00 91.94 250 VAL A CA 1
ATOM 2016 C C . VAL A 1 250 ? -2.253 -8.345 -14.151 1.00 91.94 250 VAL A C 1
ATOM 2018 O O . VAL A 1 250 ? -1.305 -8.249 -13.386 1.00 91.94 250 VAL A O 1
ATOM 2021 N N . LEU A 1 251 ? -2.918 -7.282 -14.602 1.00 96.88 251 LEU A N 1
ATOM 2022 C CA . LEU A 1 251 ? -2.713 -5.919 -14.124 1.00 96.88 251 LEU A CA 1
ATOM 2023 C C . LEU A 1 251 ? -4.066 -5.294 -13.798 1.00 96.88 251 LEU A C 1
ATOM 2025 O O . LEU A 1 251 ? -5.036 -5.440 -14.545 1.00 96.88 251 LEU A O 1
ATOM 2029 N N . ARG A 1 252 ? -4.103 -4.569 -12.687 1.00 96.69 252 ARG A N 1
ATOM 2030 C CA . ARG A 1 252 ? -5.231 -3.774 -12.223 1.00 96.69 252 ARG A CA 1
ATOM 2031 C C . ARG A 1 252 ? -4.732 -2.371 -11.903 1.00 96.69 252 ARG A C 1
ATOM 2033 O O . ARG A 1 252 ? -3.679 -2.206 -11.296 1.00 96.69 252 ARG A O 1
ATOM 2040 N N . ILE A 1 253 ? -5.493 -1.366 -12.310 1.00 96.00 253 ILE A N 1
ATOM 2041 C CA . ILE A 1 253 ? -5.186 0.051 -12.104 1.00 96.00 253 ILE A CA 1
ATOM 2042 C C . ILE A 1 253 ? -6.323 0.727 -11.341 1.00 96.00 253 ILE A C 1
ATOM 2044 O O . ILE A 1 253 ? -7.479 0.322 -11.455 1.00 96.00 253 ILE A O 1
ATOM 2048 N N . TRP A 1 254 ? -6.008 1.757 -10.561 1.00 94.44 254 TRP A N 1
ATOM 2049 C CA . TRP A 1 254 ? -7.013 2.600 -9.925 1.00 94.44 254 TRP A CA 1
ATOM 2050 C C . TRP A 1 254 ? -7.385 3.758 -10.844 1.00 94.44 254 TRP A C 1
ATOM 2052 O O . TRP A 1 254 ? -6.539 4.582 -11.189 1.00 94.44 254 TRP A O 1
ATOM 2062 N N . THR A 1 255 ? -8.634 3.811 -11.292 1.00 91.88 255 THR A N 1
ATOM 2063 C CA . THR A 1 255 ? -9.120 4.876 -12.174 1.00 91.88 255 THR A CA 1
ATOM 2064 C C . THR A 1 255 ? -10.607 5.099 -11.940 1.00 91.88 255 THR A C 1
ATOM 2066 O O . THR A 1 255 ? -11.336 4.154 -11.643 1.00 91.88 255 THR A O 1
ATOM 2069 N N . ASP A 1 256 ? -11.051 6.354 -12.007 1.00 89.06 256 ASP A N 1
ATOM 2070 C CA . ASP A 1 256 ? -12.438 6.755 -11.742 1.00 89.06 256 ASP A CA 1
ATOM 2071 C C . ASP A 1 256 ? -12.992 6.231 -10.400 1.00 89.06 256 ASP A C 1
ATOM 2073 O O . ASP A 1 256 ? -14.153 5.836 -10.297 1.00 89.06 256 ASP A O 1
ATOM 2077 N N . GLY A 1 257 ? -12.140 6.190 -9.366 1.00 89.88 257 GLY A N 1
ATOM 2078 C CA . GLY A 1 257 ? -12.517 5.745 -8.019 1.00 89.88 257 GLY A CA 1
ATOM 2079 C C . GLY A 1 257 ? -12.790 4.242 -7.894 1.00 89.88 257 GLY A C 1
ATOM 2080 O O . GLY A 1 257 ? -13.501 3.829 -6.981 1.00 89.88 257 GLY A O 1
ATOM 2081 N N . ARG A 1 258 ? -12.284 3.423 -8.824 1.00 94.06 258 ARG A N 1
ATOM 2082 C CA . ARG A 1 258 ? -12.479 1.968 -8.822 1.00 94.06 258 ARG A CA 1
ATOM 2083 C C . ARG A 1 258 ? -11.271 1.220 -9.375 1.00 94.06 258 ARG A C 1
ATOM 2085 O O . ARG A 1 258 ? -10.493 1.739 -10.177 1.00 94.06 258 ARG A O 1
ATOM 2092 N N . VAL A 1 259 ? -11.154 -0.051 -9.001 1.00 96.88 259 VAL A N 1
ATOM 2093 C CA . VAL A 1 259 ? -10.156 -0.960 -9.571 1.00 96.88 259 VAL A CA 1
ATOM 2094 C C . VAL A 1 259 ? -10.613 -1.389 -10.963 1.00 96.88 259 VAL A C 1
ATOM 2096 O O . VAL A 1 259 ? -11.714 -1.917 -11.125 1.00 96.88 259 VAL A O 1
ATOM 2099 N N . GLN A 1 260 ? -9.790 -1.196 -11.989 1.00 96.69 260 GLN A N 1
ATOM 2100 C CA . GLN A 1 260 ? -10.078 -1.630 -13.357 1.00 96.69 260 GLN A CA 1
ATOM 2101 C C . GLN A 1 260 ? -9.001 -2.589 -13.868 1.00 96.69 260 GLN A C 1
ATOM 2103 O O . GLN A 1 260 ? -7.817 -2.340 -13.634 1.00 96.69 260 GLN A O 1
ATOM 2108 N N . PRO A 1 261 ? -9.381 -3.670 -14.571 1.00 96.44 261 PRO A N 1
ATOM 2109 C CA . PRO A 1 261 ? -8.418 -4.505 -15.274 1.00 96.44 261 PRO A CA 1
ATOM 2110 C C . PRO A 1 261 ? -7.725 -3.695 -16.375 1.00 96.44 261 PRO A C 1
ATOM 2112 O O . PRO A 1 261 ? -8.337 -2.842 -17.021 1.00 96.44 261 PRO A O 1
ATOM 2115 N N . ALA A 1 262 ? -6.449 -3.977 -16.600 1.00 96.44 262 ALA A N 1
ATOM 2116 C CA . ALA A 1 262 ? -5.663 -3.377 -17.664 1.00 96.44 262 ALA A CA 1
ATOM 2117 C C . ALA A 1 262 ? -4.779 -4.430 -18.337 1.00 96.44 262 ALA A C 1
ATOM 2119 O O . ALA A 1 262 ? -4.477 -5.487 -17.777 1.00 96.44 262 ALA A O 1
ATOM 2120 N N . SER A 1 263 ? -4.349 -4.128 -19.562 1.00 96.12 263 SER A N 1
ATOM 2121 C CA . SER A 1 263 ? -3.399 -4.981 -20.269 1.00 96.12 263 SER A CA 1
ATOM 2122 C C . SER A 1 263 ? -2.052 -5.003 -19.533 1.00 96.12 263 SER A C 1
ATOM 2124 O O . SER A 1 263 ? -1.608 -3.953 -19.066 1.00 96.12 263 SER A O 1
ATOM 2126 N N . PRO A 1 264 ? -1.347 -6.146 -19.457 1.00 95.06 264 PRO A N 1
ATOM 2127 C CA . PRO A 1 264 ? -0.025 -6.203 -18.841 1.00 95.06 264 PRO A CA 1
ATOM 2128 C C . PRO A 1 264 ? 1.011 -5.246 -19.437 1.00 95.06 264 PRO A C 1
ATOM 2130 O O . PRO A 1 264 ? 2.017 -5.002 -18.794 1.00 95.06 264 PRO A O 1
ATOM 2133 N N . ASP A 1 265 ? 0.828 -4.737 -20.653 1.00 96.56 265 ASP A N 1
ATOM 2134 C CA . ASP A 1 265 ? 1.729 -3.778 -21.304 1.00 96.56 265 ASP A CA 1
ATOM 2135 C C . ASP A 1 265 ? 1.281 -2.312 -21.161 1.00 96.56 265 ASP A C 1
ATOM 2137 O O . ASP A 1 265 ? 1.881 -1.425 -21.767 1.00 96.56 265 ASP A O 1
ATOM 2141 N N . TYR A 1 266 ? 0.269 -2.028 -20.333 1.00 96.56 266 TYR A N 1
ATOM 2142 C CA . TYR A 1 266 ? -0.335 -0.696 -20.188 1.00 96.56 266 TYR A CA 1
ATOM 2143 C C . TYR A 1 266 ? 0.694 0.423 -19.938 1.00 96.56 266 TYR A C 1
ATOM 2145 O O . TYR A 1 266 ? 0.564 1.528 -20.462 1.00 96.56 266 TYR A O 1
ATOM 2153 N N . PHE A 1 267 ? 1.755 0.128 -19.180 1.00 96.12 267 PHE A N 1
ATOM 2154 C CA . PHE A 1 267 ? 2.817 1.085 -18.847 1.00 96.12 267 PHE A CA 1
ATOM 2155 C C . PHE A 1 267 ? 4.046 1.023 -19.770 1.00 96.12 267 PHE A C 1
ATOM 2157 O O . PHE A 1 267 ? 4.985 1.796 -19.582 1.00 96.12 267 PHE A O 1
ATOM 2164 N N . ASP A 1 268 ? 4.072 0.165 -20.793 1.00 97.38 268 ASP A N 1
ATOM 2165 C CA . ASP A 1 268 ? 5.247 -0.011 -21.658 1.00 97.38 268 ASP A CA 1
ATOM 2166 C C . ASP A 1 268 ? 5.602 1.262 -22.426 1.00 97.38 268 ASP A C 1
ATOM 2168 O O . ASP A 1 268 ? 6.777 1.617 -22.544 1.00 97.38 268 ASP A O 1
ATOM 2172 N N . ALA A 1 269 ? 4.595 1.986 -22.923 1.00 96.12 269 ALA A N 1
ATOM 2173 C CA . ALA A 1 269 ? 4.807 3.250 -23.625 1.00 96.12 269 ALA A CA 1
ATOM 2174 C C . ALA A 1 269 ? 5.507 4.284 -22.727 1.00 96.12 269 ALA A C 1
ATOM 2176 O O . ALA A 1 269 ? 6.412 4.995 -23.179 1.00 96.12 269 ALA A O 1
ATOM 2177 N N . GLU A 1 270 ? 5.124 4.321 -21.451 1.00 95.62 270 GLU A N 1
ATOM 2178 C CA . GLU A 1 270 ? 5.699 5.197 -20.436 1.00 95.62 270 GLU A CA 1
ATOM 2179 C C . GLU A 1 270 ? 7.140 4.778 -20.109 1.00 95.62 270 GLU A C 1
ATOM 2181 O O . GLU A 1 270 ? 8.072 5.581 -20.209 1.00 95.62 270 GLU A O 1
ATOM 2186 N N . ILE A 1 271 ? 7.373 3.484 -19.873 1.00 97.25 271 ILE A N 1
ATOM 2187 C CA . ILE A 1 271 ? 8.716 2.924 -19.658 1.00 97.25 271 ILE A CA 1
ATOM 2188 C C . ILE A 1 271 ? 9.646 3.271 -20.832 1.00 97.25 271 ILE A C 1
ATOM 2190 O O . ILE A 1 271 ? 10.756 3.772 -20.631 1.00 97.25 271 ILE A O 1
ATOM 2194 N N . LEU A 1 272 ? 9.193 3.090 -22.076 1.00 97.31 272 LEU A N 1
ATOM 2195 C CA . LEU A 1 272 ? 9.971 3.416 -23.274 1.00 97.31 272 LEU A CA 1
ATOM 2196 C C . LEU A 1 272 ? 10.182 4.927 -23.449 1.00 97.31 272 LEU A C 1
ATOM 2198 O O . LEU A 1 272 ? 11.218 5.351 -23.972 1.00 97.31 272 LEU A O 1
ATOM 2202 N N . ARG A 1 273 ? 9.233 5.774 -23.029 1.00 96.00 273 ARG A N 1
ATOM 2203 C CA . ARG A 1 273 ? 9.407 7.237 -23.003 1.00 96.00 273 ARG A CA 1
ATOM 2204 C C . ARG A 1 273 ? 10.561 7.620 -22.072 1.00 96.00 273 ARG A C 1
ATOM 2206 O O . ARG A 1 273 ? 11.462 8.348 -22.499 1.00 96.00 273 ARG A O 1
ATOM 2213 N N . HIS A 1 274 ? 10.589 7.078 -20.855 1.00 95.44 274 HIS A N 1
ATOM 2214 C CA . HIS A 1 274 ? 11.662 7.334 -19.889 1.00 95.44 274 HIS A CA 1
ATOM 2215 C C . HIS A 1 274 ? 13.004 6.751 -20.341 1.00 95.44 274 HIS A C 1
ATOM 2217 O O . HIS A 1 274 ? 14.023 7.440 -20.265 1.00 95.44 274 HIS A O 1
ATOM 2223 N N . ALA A 1 275 ? 13.008 5.544 -20.905 1.00 96.00 275 ALA A N 1
ATOM 2224 C CA . ALA A 1 275 ? 14.209 4.925 -21.456 1.00 96.00 275 ALA A CA 1
ATOM 2225 C C . ALA A 1 275 ? 14.833 5.777 -22.578 1.00 96.00 275 ALA A C 1
ATOM 2227 O O . ALA A 1 275 ? 16.037 6.040 -22.566 1.00 96.00 275 ALA A O 1
ATOM 2228 N N . ARG A 1 276 ? 14.016 6.305 -23.505 1.00 94.94 276 ARG A N 1
ATOM 2229 C CA . ARG A 1 276 ? 14.477 7.240 -24.551 1.00 94.94 276 ARG A CA 1
ATOM 2230 C C . ARG A 1 276 ? 15.059 8.521 -23.970 1.00 94.94 276 ARG A C 1
ATOM 2232 O O . ARG A 1 276 ? 16.074 9.008 -24.467 1.00 94.94 276 ARG A O 1
ATOM 2239 N N . ARG A 1 277 ? 14.421 9.083 -22.940 1.00 94.31 277 ARG A N 1
ATOM 2240 C CA . ARG A 1 277 ? 14.901 10.298 -22.269 1.00 94.31 277 ARG A CA 1
ATOM 2241 C C . ARG A 1 277 ? 16.269 10.068 -21.630 1.00 94.31 277 ARG A C 1
ATOM 2243 O O . ARG A 1 277 ? 17.170 10.870 -21.859 1.00 94.31 277 ARG A O 1
ATOM 2250 N N . LEU A 1 278 ? 16.441 8.960 -20.910 1.00 94.19 278 LEU A N 1
ATOM 2251 C CA . LEU A 1 278 ? 17.721 8.581 -20.309 1.00 94.19 278 LEU A CA 1
ATOM 2252 C C . LEU A 1 278 ? 18.798 8.347 -21.375 1.00 94.19 278 LEU A C 1
ATOM 2254 O O . LEU A 1 278 ? 19.898 8.875 -21.243 1.00 94.19 278 LEU A O 1
ATOM 2258 N N . ALA A 1 279 ? 18.475 7.652 -22.469 1.00 92.12 279 ALA A N 1
ATOM 2259 C CA . ALA A 1 279 ? 19.412 7.376 -23.563 1.00 92.12 279 ALA A CA 1
ATOM 2260 C C . ALA A 1 279 ? 19.925 8.635 -24.292 1.00 92.12 279 ALA A C 1
ATOM 2262 O O . ALA A 1 279 ? 20.987 8.601 -24.912 1.00 92.12 279 ALA A O 1
ATOM 2263 N N . ARG A 1 280 ? 19.178 9.748 -24.250 1.00 92.44 280 ARG A N 1
ATOM 2264 C CA . ARG A 1 280 ? 19.584 11.033 -24.850 1.00 92.44 280 ARG A CA 1
ATOM 2265 C C . ARG A 1 280 ? 20.577 11.816 -23.987 1.00 92.44 280 ARG A C 1
ATOM 2267 O O . ARG A 1 280 ? 21.203 12.746 -24.492 1.00 92.44 280 ARG A O 1
ATOM 2274 N N . GLN A 1 281 ? 20.729 11.468 -22.710 1.00 91.94 281 GLN A N 1
ATOM 2275 C CA . GLN A 1 281 ? 21.653 12.149 -21.803 1.00 91.94 281 GLN A CA 1
ATOM 2276 C C . GLN A 1 281 ? 23.101 11.769 -22.137 1.00 91.94 281 GLN A C 1
ATOM 2278 O O . GLN A 1 281 ? 23.411 10.597 -22.352 1.00 91.94 281 GLN A O 1
ATOM 2283 N N . GLN A 1 282 ? 24.005 12.756 -22.180 1.00 85.75 282 GLN A N 1
ATOM 2284 C CA . GLN A 1 282 ? 25.398 12.531 -22.596 1.00 85.75 282 GLN A CA 1
ATOM 2285 C C . GLN A 1 282 ? 26.132 11.515 -21.706 1.00 85.75 282 GLN A C 1
ATOM 2287 O O . GLN A 1 282 ? 26.897 10.695 -22.213 1.00 85.75 282 GLN A O 1
ATOM 2292 N N . GLU A 1 283 ? 25.856 11.528 -20.403 1.00 88.50 283 GLU A N 1
ATOM 2293 C CA . GLU A 1 283 ? 26.398 10.584 -19.415 1.00 88.50 283 GLU A CA 1
ATOM 2294 C C . GLU A 1 283 ? 25.980 9.122 -19.665 1.00 88.50 283 GLU A C 1
ATOM 2296 O O . GLU A 1 283 ? 26.718 8.194 -19.331 1.00 88.50 283 GLU A O 1
ATOM 2301 N N . ASN A 1 284 ? 24.851 8.905 -20.348 1.00 89.06 284 ASN A N 1
ATOM 2302 C CA . ASN A 1 284 ? 24.267 7.586 -20.604 1.00 89.06 284 ASN A CA 1
ATOM 2303 C C . ASN A 1 284 ? 24.573 7.047 -22.010 1.00 89.06 284 ASN A C 1
ATOM 2305 O O . ASN A 1 284 ? 23.932 6.099 -22.465 1.00 89.06 284 ASN A O 1
ATOM 2309 N N . ARG A 1 285 ? 25.582 7.592 -22.710 1.00 81.19 285 ARG A N 1
ATOM 2310 C CA . ARG A 1 285 ? 26.011 7.101 -24.040 1.00 81.19 285 ARG A CA 1
ATOM 2311 C C . ARG A 1 285 ? 26.331 5.601 -24.071 1.00 81.19 285 ARG A C 1
ATOM 2313 O O . ARG A 1 285 ? 26.172 4.974 -25.111 1.00 81.19 285 ARG A O 1
ATOM 2320 N N . LYS A 1 286 ? 26.786 5.035 -22.948 1.00 85.38 286 LYS A N 1
ATOM 2321 C CA . LYS A 1 286 ? 27.095 3.601 -22.782 1.00 85.38 286 LYS A CA 1
ATOM 2322 C C . LYS A 1 286 ? 25.953 2.815 -22.108 1.00 85.38 286 LYS A C 1
ATOM 2324 O O . LYS A 1 286 ? 26.203 1.762 -21.529 1.00 85.38 286 LYS A O 1
ATOM 2329 N N . GLY A 1 287 ? 24.734 3.349 -22.129 1.00 90.12 287 GLY A N 1
ATOM 2330 C CA . GLY A 1 287 ? 23.575 2.811 -21.418 1.00 90.12 287 GLY A CA 1
ATOM 2331 C C . GLY A 1 287 ? 23.356 3.441 -20.040 1.00 90.12 287 GLY A C 1
ATOM 2332 O O . GLY A 1 287 ? 24.244 4.095 -19.486 1.00 90.12 287 GLY A O 1
ATOM 2333 N N . PHE A 1 288 ? 22.160 3.228 -19.495 1.00 93.44 288 PHE A N 1
ATOM 2334 C CA . PHE A 1 288 ? 21.681 3.756 -18.211 1.00 93.44 288 PHE A CA 1
ATOM 2335 C C . PHE A 1 288 ? 21.261 2.608 -17.290 1.00 93.44 288 PHE A C 1
ATOM 2337 O O . PHE A 1 288 ? 20.845 1.557 -17.762 1.00 93.44 288 PHE A O 1
ATOM 2344 N N . LEU A 1 289 ? 21.373 2.782 -15.973 1.00 93.50 289 LEU A N 1
ATOM 2345 C CA . LEU A 1 289 ? 21.044 1.716 -15.017 1.00 93.50 289 LEU A CA 1
ATOM 2346 C C . LEU A 1 289 ? 19.554 1.342 -15.062 1.00 93.50 289 LEU A C 1
ATOM 2348 O O . LEU A 1 289 ? 18.700 2.230 -15.118 1.00 93.50 289 LEU A O 1
ATOM 2352 N N . CYS A 1 290 ? 19.241 0.048 -14.950 1.00 93.44 290 CYS A N 1
ATOM 2353 C CA . CYS A 1 290 ? 17.861 -0.436 -14.844 1.00 93.44 290 CYS A CA 1
ATOM 2354 C C . CYS A 1 290 ? 17.132 0.196 -13.645 1.00 93.44 290 CYS A C 1
ATOM 2356 O O . CYS A 1 290 ? 16.062 0.774 -13.821 1.00 93.44 290 CYS A O 1
ATOM 2358 N N . LEU A 1 291 ? 17.752 0.211 -12.458 1.00 92.81 291 LEU A N 1
ATOM 2359 C CA . LEU A 1 291 ? 17.219 0.913 -11.276 1.00 92.81 291 LEU A CA 1
ATOM 2360 C C . LEU A 1 291 ? 16.906 2.394 -11.530 1.00 92.81 291 LEU A C 1
ATOM 2362 O O . LEU A 1 291 ? 15.912 2.917 -11.031 1.00 92.81 291 LEU A O 1
ATOM 2366 N N . ARG A 1 292 ? 17.728 3.081 -12.336 1.00 94.31 292 ARG A N 1
ATOM 2367 C CA . ARG A 1 292 ? 17.488 4.489 -12.678 1.00 94.31 292 ARG A CA 1
ATOM 2368 C C . ARG A 1 292 ? 16.254 4.647 -13.561 1.00 94.31 292 ARG A C 1
ATOM 2370 O O . ARG A 1 292 ? 15.528 5.621 -13.387 1.00 94.31 292 ARG A O 1
ATOM 2377 N N . LEU A 1 293 ? 16.018 3.713 -14.485 1.00 96.31 293 LEU A N 1
ATOM 2378 C CA . LEU A 1 293 ? 14.797 3.688 -15.288 1.00 96.31 293 LEU A CA 1
ATOM 2379 C C . LEU A 1 293 ? 13.568 3.419 -14.414 1.00 96.31 293 LEU A C 1
ATOM 2381 O O . LEU A 1 293 ? 12.614 4.183 -14.503 1.00 96.31 293 LEU A O 1
ATOM 2385 N N . ILE A 1 294 ? 13.621 2.408 -13.542 1.00 95.50 294 ILE A N 1
ATOM 2386 C CA . ILE A 1 294 ? 12.528 2.071 -12.615 1.00 95.50 294 ILE A CA 1
ATOM 2387 C C . ILE A 1 294 ? 12.145 3.291 -11.776 1.00 95.50 294 ILE A C 1
ATOM 2389 O O . ILE A 1 294 ? 11.005 3.741 -11.840 1.00 95.50 294 ILE A O 1
ATOM 2393 N N . GLY A 1 295 ? 13.110 3.895 -11.073 1.00 94.06 295 GLY A N 1
ATOM 2394 C CA . GLY A 1 295 ? 12.845 5.067 -10.237 1.00 94.06 295 GLY A CA 1
ATOM 2395 C C . GLY A 1 295 ? 12.331 6.272 -11.031 1.00 94.06 295 GLY A C 1
ATOM 2396 O O . GLY A 1 295 ? 11.479 7.010 -10.547 1.00 94.06 295 GLY A O 1
ATOM 2397 N N . ALA A 1 296 ? 12.800 6.461 -12.271 1.00 93.56 296 ALA A N 1
ATOM 2398 C CA . ALA A 1 296 ? 12.308 7.536 -13.129 1.00 93.56 296 ALA A CA 1
ATOM 2399 C C . ALA A 1 296 ? 10.864 7.317 -13.600 1.00 93.56 296 ALA A C 1
ATOM 2401 O O . ALA A 1 296 ? 10.175 8.305 -13.823 1.00 93.56 296 ALA A O 1
ATOM 2402 N N . VAL A 1 297 ? 10.437 6.067 -13.800 1.00 94.81 297 VAL A N 1
ATOM 2403 C CA . VAL A 1 297 ? 9.058 5.726 -14.181 1.00 94.81 297 VAL A CA 1
ATOM 2404 C C . VAL A 1 297 ? 8.136 5.831 -12.971 1.00 94.81 297 VAL A C 1
ATOM 2406 O O . VAL A 1 297 ? 7.112 6.497 -13.064 1.00 94.81 297 VAL A O 1
ATOM 2409 N N . ILE A 1 298 ? 8.520 5.250 -11.828 1.00 92.19 298 ILE A N 1
ATOM 2410 C CA . ILE A 1 298 ? 7.738 5.334 -10.586 1.00 92.19 298 ILE A CA 1
ATOM 2411 C C . ILE A 1 298 ? 7.522 6.792 -10.197 1.00 92.19 298 ILE A C 1
ATOM 2413 O O . ILE A 1 298 ? 6.387 7.185 -9.979 1.00 92.19 298 ILE A O 1
ATOM 2417 N N . GLY A 1 299 ? 8.580 7.610 -10.180 1.00 88.69 299 GLY A N 1
ATOM 2418 C CA . GLY A 1 299 ? 8.466 9.014 -9.784 1.00 88.69 299 GLY A CA 1
ATOM 2419 C C . GLY A 1 299 ? 7.531 9.845 -10.671 1.00 88.69 299 GLY A C 1
ATOM 2420 O O . GLY A 1 299 ? 6.960 10.813 -10.192 1.00 88.69 299 GLY A O 1
ATOM 2421 N N . GLU A 1 300 ? 7.352 9.474 -11.941 1.00 87.69 300 GLU A N 1
ATOM 2422 C CA . GLU A 1 300 ? 6.399 10.141 -12.839 1.00 87.69 300 GLU A CA 1
ATOM 2423 C C . GLU A 1 300 ? 4.974 9.603 -12.670 1.00 87.69 300 GLU A C 1
ATOM 2425 O O . GLU A 1 300 ? 4.002 10.356 -12.727 1.00 87.69 300 GLU A O 1
ATOM 2430 N N . LEU A 1 301 ? 4.839 8.286 -12.504 1.00 87.44 301 LEU A N 1
ATOM 2431 C CA . LEU A 1 301 ? 3.538 7.642 -12.350 1.00 87.44 301 LEU A CA 1
ATOM 2432 C C . LEU A 1 301 ? 2.909 7.931 -10.993 1.00 87.44 301 LEU A C 1
ATOM 2434 O O . LEU A 1 301 ? 1.688 7.967 -10.913 1.00 87.44 301 LEU A O 1
ATOM 2438 N N . HIS A 1 302 ? 3.727 8.176 -9.972 1.00 79.19 302 HIS A N 1
ATOM 2439 C CA . HIS A 1 302 ? 3.335 8.333 -8.576 1.00 79.19 302 HIS A CA 1
ATOM 2440 C C . HIS A 1 302 ? 2.139 9.269 -8.352 1.00 79.19 302 HIS A C 1
ATOM 2442 O O . HIS A 1 302 ? 1.212 8.911 -7.633 1.00 79.19 302 HIS A O 1
ATOM 2448 N N . GLU A 1 303 ? 2.092 10.404 -9.054 1.00 69.25 303 GLU A N 1
ATOM 2449 C CA . GLU A 1 303 ? 1.000 11.383 -8.933 1.00 69.25 303 GLU A CA 1
ATOM 2450 C C . GLU A 1 303 ? -0.343 10.893 -9.511 1.00 69.25 303 GLU A C 1
ATOM 2452 O O . GLU A 1 303 ? -1.391 11.474 -9.231 1.00 69.25 303 GLU A O 1
ATOM 2457 N N . LYS A 1 304 ? -0.329 9.852 -10.353 1.00 77.69 304 LYS A N 1
ATOM 2458 C CA . LYS A 1 304 ? -1.487 9.376 -11.132 1.00 77.69 304 LYS A CA 1
ATOM 2459 C C . LYS A 1 304 ? -1.898 7.949 -10.795 1.00 77.69 304 LYS A C 1
ATOM 2461 O O . LYS A 1 304 ? -3.069 7.605 -10.921 1.00 77.69 304 LYS A O 1
ATOM 2466 N N . GLN A 1 305 ? -0.930 7.101 -10.474 1.00 85.69 305 GLN A N 1
ATOM 2467 C CA . GLN A 1 305 ? -1.117 5.682 -10.239 1.00 85.69 305 GLN A CA 1
ATOM 2468 C C . GLN A 1 305 ? 0.041 5.138 -9.408 1.00 85.69 305 GLN A C 1
ATOM 2470 O O . GLN A 1 305 ? 1.205 5.254 -9.796 1.00 85.69 305 GLN A O 1
ATOM 2475 N N . TRP A 1 306 ? -0.280 4.446 -8.320 1.00 88.25 306 TRP A N 1
ATOM 2476 C CA . TRP A 1 306 ? 0.721 3.643 -7.635 1.00 88.25 306 TRP A CA 1
ATOM 2477 C C . TRP A 1 306 ? 1.080 2.416 -8.479 1.00 88.25 306 TRP A C 1
ATOM 2479 O O . TRP A 1 306 ? 0.200 1.685 -8.935 1.00 88.25 306 TRP A O 1
ATOM 2489 N N . VAL A 1 307 ? 2.377 2.183 -8.677 1.00 89.56 307 VAL A N 1
ATOM 2490 C CA . VAL A 1 307 ? 2.892 1.010 -9.385 1.00 89.56 307 VAL A CA 1
ATOM 2491 C C . VAL A 1 307 ? 4.144 0.509 -8.675 1.00 89.56 307 VAL A C 1
ATOM 2493 O O . VAL A 1 307 ? 5.080 1.276 -8.450 1.00 89.56 307 VAL A O 1
ATOM 2496 N N . GLY A 1 308 ? 4.173 -0.786 -8.359 1.00 89.81 308 GLY A N 1
ATOM 2497 C CA . GLY A 1 308 ? 5.326 -1.434 -7.743 1.00 89.81 308 GLY A CA 1
ATOM 2498 C C . GLY A 1 308 ? 6.558 -1.475 -8.656 1.00 89.81 308 GLY A C 1
ATOM 2499 O O . GLY A 1 308 ? 6.472 -1.670 -9.872 1.00 89.81 308 GLY A O 1
ATOM 2500 N N . ASP A 1 309 ? 7.735 -1.357 -8.051 1.00 92.06 309 ASP A N 1
ATOM 2501 C CA . ASP A 1 309 ? 9.038 -1.478 -8.713 1.00 92.06 309 ASP A CA 1
ATOM 2502 C C . ASP A 1 309 ? 9.234 -2.818 -9.432 1.00 92.06 309 ASP A C 1
ATOM 2504 O O . ASP A 1 309 ? 9.716 -2.859 -10.567 1.00 92.06 309 ASP A O 1
ATOM 2508 N N . THR A 1 310 ? 8.773 -3.896 -8.811 1.00 91.69 310 THR A N 1
ATOM 2509 C CA . THR A 1 310 ? 8.845 -5.262 -9.323 1.00 91.69 310 THR A CA 1
ATOM 2510 C C . THR A 1 310 ? 8.012 -5.424 -10.591 1.00 91.69 310 THR A C 1
ATOM 2512 O O . THR A 1 310 ? 8.461 -6.055 -11.547 1.00 91.69 310 THR A O 1
ATOM 2515 N N . TYR A 1 311 ? 6.846 -4.774 -10.670 1.00 94.56 311 TYR A N 1
ATOM 2516 C CA . TYR A 1 311 ? 6.054 -4.742 -11.899 1.00 94.56 311 TYR A CA 1
ATOM 2517 C C . TYR A 1 311 ? 6.805 -4.033 -13.034 1.00 94.56 311 TYR A C 1
ATOM 2519 O O . TYR A 1 311 ? 6.901 -4.566 -14.142 1.00 94.56 311 TYR A O 1
ATOM 2527 N N . ILE A 1 312 ? 7.392 -2.859 -12.770 1.00 95.69 312 ILE A N 1
ATOM 2528 C CA . ILE A 1 312 ? 8.166 -2.128 -13.785 1.00 95.69 312 ILE A CA 1
ATOM 2529 C C . ILE A 1 312 ? 9.377 -2.951 -14.236 1.00 95.69 312 ILE A C 1
ATOM 2531 O O . ILE A 1 312 ? 9.661 -3.033 -15.432 1.00 95.69 312 ILE A O 1
ATOM 2535 N N . TYR A 1 313 ? 10.064 -3.609 -13.303 1.00 94.44 313 TYR A N 1
ATOM 2536 C CA . TYR A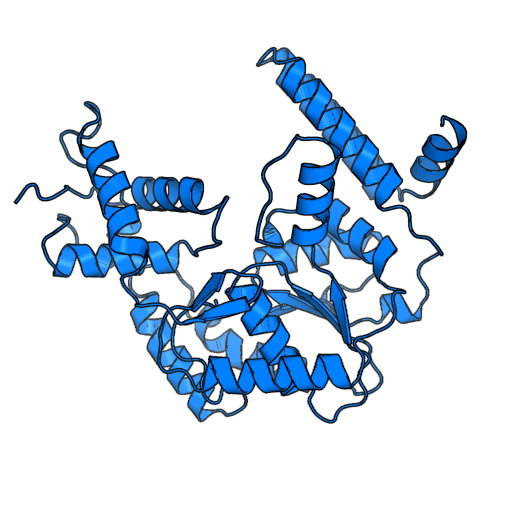 1 313 ? 11.162 -4.521 -13.602 1.00 94.44 313 TYR A CA 1
ATOM 2537 C C . TYR A 1 313 ? 10.724 -5.684 -14.504 1.00 94.44 313 TYR A C 1
ATOM 2539 O O . TYR A 1 313 ? 11.357 -5.950 -15.533 1.00 94.44 313 TYR A O 1
ATOM 2547 N N . TRP A 1 314 ? 9.601 -6.329 -14.177 1.00 93.94 314 TRP A N 1
ATOM 2548 C CA . TRP A 1 314 ? 9.003 -7.387 -14.990 1.00 93.94 314 TRP A CA 1
ATOM 2549 C C . TRP A 1 314 ? 8.676 -6.900 -16.411 1.00 93.94 314 TRP A C 1
ATOM 2551 O O . TRP A 1 314 ? 8.992 -7.582 -17.391 1.00 93.94 314 TRP A O 1
ATOM 2561 N N . ARG A 1 315 ? 8.140 -5.681 -16.562 1.00 96.06 315 ARG A N 1
ATOM 2562 C CA . ARG A 1 315 ? 7.909 -5.071 -17.884 1.00 96.06 315 ARG A CA 1
ATOM 2563 C C . ARG A 1 315 ? 9.186 -4.791 -18.653 1.00 96.06 315 ARG A C 1
ATOM 2565 O O . ARG A 1 315 ? 9.245 -5.079 -19.847 1.00 96.06 315 ARG A O 1
ATOM 2572 N N . ILE A 1 316 ? 10.237 -4.312 -17.992 1.00 95.31 316 ILE A N 1
ATOM 2573 C CA . ILE A 1 316 ? 11.549 -4.124 -18.623 1.00 95.31 316 ILE A CA 1
ATOM 2574 C C . ILE A 1 316 ? 12.083 -5.461 -19.162 1.00 95.31 316 ILE A C 1
ATOM 2576 O O . ILE A 1 316 ? 12.533 -5.498 -20.309 1.00 95.31 316 ILE A O 1
ATOM 2580 N N . LYS A 1 317 ? 11.961 -6.572 -18.411 1.00 93.12 317 LYS A N 1
ATOM 2581 C CA . LYS A 1 317 ? 12.311 -7.923 -18.906 1.00 93.12 317 LYS A CA 1
ATOM 2582 C C . LYS A 1 317 ? 11.556 -8.254 -20.202 1.00 93.12 317 LYS A C 1
ATOM 2584 O O . LYS A 1 317 ? 12.171 -8.698 -21.172 1.00 93.12 317 LYS A O 1
ATOM 2589 N N . LYS A 1 318 ? 10.243 -7.999 -20.256 1.00 94.25 318 LYS A N 1
ATOM 2590 C CA . LYS A 1 318 ? 9.419 -8.241 -21.459 1.00 94.25 318 LYS A CA 1
ATOM 2591 C C . LYS A 1 318 ? 9.807 -7.340 -22.636 1.00 94.25 318 LYS A C 1
ATOM 2593 O O . LYS A 1 318 ? 9.875 -7.815 -23.767 1.00 94.25 318 LYS A O 1
ATOM 2598 N N . LEU A 1 319 ? 10.147 -6.078 -22.385 1.00 96.12 319 LEU A N 1
ATOM 2599 C CA . LEU A 1 319 ? 10.619 -5.147 -23.415 1.00 96.12 319 LEU A CA 1
ATOM 2600 C C . LEU A 1 319 ? 11.992 -5.531 -23.987 1.00 96.12 319 LEU A C 1
ATOM 2602 O O . LEU A 1 319 ? 12.249 -5.284 -25.166 1.00 96.12 319 LEU A O 1
ATOM 2606 N N . ILE A 1 320 ? 12.858 -6.159 -23.188 1.00 93.75 320 ILE A N 1
ATOM 2607 C CA . ILE A 1 320 ? 14.126 -6.730 -23.667 1.00 93.75 320 ILE A CA 1
ATOM 2608 C C . ILE A 1 320 ? 13.874 -7.950 -24.549 1.00 93.75 320 ILE A C 1
ATOM 2610 O O . ILE A 1 320 ? 14.440 -8.046 -25.633 1.00 93.75 320 ILE A O 1
ATOM 2614 N N . GLN A 1 321 ? 12.979 -8.848 -24.128 1.00 92.94 321 GLN A N 1
ATOM 2615 C CA . GLN A 1 321 ? 12.565 -9.999 -24.941 1.00 92.94 321 GLN A CA 1
ATOM 2616 C C . GLN A 1 321 ? 11.963 -9.560 -26.285 1.00 92.94 321 GLN A C 1
ATOM 2618 O O . GLN A 1 321 ? 12.197 -10.201 -27.304 1.00 92.94 321 GLN A O 1
ATOM 2623 N N . ALA A 1 322 ? 11.243 -8.435 -26.301 1.00 94.50 322 ALA A N 1
ATOM 2624 C CA . ALA A 1 322 ? 10.694 -7.819 -27.507 1.00 94.50 322 ALA A CA 1
ATOM 2625 C C . ALA A 1 322 ? 11.715 -6.988 -28.319 1.00 94.50 322 ALA A C 1
ATOM 2627 O O . ALA A 1 322 ? 11.331 -6.320 -29.280 1.00 94.50 322 ALA A O 1
ATOM 2628 N N . GLY A 1 323 ? 12.993 -6.963 -27.923 1.00 94.31 323 GLY A N 1
ATOM 2629 C CA . GLY A 1 323 ? 14.064 -6.247 -28.623 1.00 94.31 323 GLY A CA 1
ATOM 2630 C C . GLY A 1 323 ? 14.000 -4.719 -28.528 1.00 94.31 323 GLY A C 1
ATOM 2631 O O . GLY A 1 323 ? 14.733 -4.035 -29.238 1.00 94.31 323 GLY A O 1
ATOM 2632 N N . LYS A 1 324 ? 13.147 -4.146 -27.668 1.00 95.31 324 LYS A N 1
ATOM 2633 C CA . LYS A 1 324 ? 13.026 -2.684 -27.484 1.00 95.31 324 LYS A CA 1
ATOM 2634 C C . LYS A 1 324 ? 14.118 -2.109 -26.581 1.00 95.31 324 LYS A C 1
ATOM 2636 O O . LYS A 1 324 ? 14.483 -0.939 -26.695 1.00 95.31 324 LYS A O 1
ATOM 2641 N N . LEU A 1 325 ? 14.649 -2.936 -25.689 1.00 94.19 325 LEU A N 1
ATOM 2642 C CA . LEU A 1 325 ? 15.778 -2.638 -24.814 1.00 94.19 325 LEU A CA 1
ATOM 2643 C C . LEU A 1 325 ? 16.806 -3.769 -24.933 1.00 94.19 325 LEU A C 1
ATOM 2645 O O . LEU A 1 325 ? 16.456 -4.898 -25.260 1.00 94.19 325 LEU A O 1
ATOM 2649 N N . MET A 1 326 ? 18.070 -3.481 -24.643 1.00 92.12 326 MET A N 1
ATOM 2650 C CA . MET A 1 326 ? 19.146 -4.474 -24.615 1.00 92.12 326 MET A CA 1
ATOM 2651 C C . MET A 1 326 ? 19.905 -4.398 -23.293 1.00 92.12 326 MET A C 1
ATOM 2653 O O . MET A 1 326 ? 20.078 -3.314 -22.734 1.00 92.12 326 MET A O 1
ATOM 2657 N N . VAL A 1 327 ? 20.396 -5.540 -22.815 1.00 90.00 327 VAL A N 1
ATOM 2658 C CA . VAL A 1 327 ? 21.260 -5.645 -21.636 1.00 90.00 327 VAL A CA 1
ATOM 2659 C C . VAL A 1 327 ? 22.334 -6.697 -21.893 1.00 90.00 327 VAL A C 1
ATOM 2661 O O . VAL A 1 327 ? 22.041 -7.780 -22.390 1.00 90.00 327 VAL A O 1
ATOM 2664 N N . ASN A 1 328 ? 23.582 -6.393 -21.534 1.00 74.88 328 ASN A N 1
ATOM 2665 C CA . ASN A 1 328 ? 24.688 -7.352 -21.606 1.00 74.88 328 ASN A CA 1
ATOM 2666 C C . ASN A 1 328 ? 24.841 -8.085 -20.266 1.00 74.88 328 ASN A C 1
ATOM 2668 O O . ASN A 1 328 ? 25.891 -8.023 -19.632 1.00 74.88 328 ASN A O 1
ATOM 2672 N N . ALA A 1 329 ? 23.763 -8.712 -19.803 1.00 69.19 329 ALA A N 1
ATOM 2673 C CA . ALA A 1 329 ? 23.732 -9.517 -18.589 1.00 69.19 329 ALA A CA 1
ATOM 2674 C C . ALA A 1 329 ? 22.587 -10.529 -18.670 1.00 69.19 329 ALA A C 1
ATOM 2676 O O . ALA A 1 329 ? 21.639 -10.347 -19.436 1.00 69.19 329 ALA A O 1
ATOM 2677 N N . SER A 1 330 ? 22.662 -11.584 -17.859 1.00 67.69 330 SER A N 1
ATOM 2678 C CA . SER A 1 330 ? 21.506 -12.459 -17.666 1.00 67.69 330 SER A CA 1
ATOM 2679 C C . SER A 1 330 ? 20.354 -11.672 -17.011 1.00 67.69 330 SER A C 1
ATOM 2681 O O . SER A 1 330 ? 20.621 -10.750 -16.227 1.00 67.69 330 SER A O 1
ATOM 2683 N N . PRO A 1 331 ? 19.079 -12.014 -17.290 1.00 64.62 331 PRO A N 1
ATOM 2684 C CA . PRO A 1 331 ? 17.928 -11.351 -16.673 1.00 64.62 331 PRO A CA 1
ATOM 2685 C C . PRO A 1 331 ? 18.014 -11.286 -15.143 1.00 64.62 331 PRO A C 1
ATOM 2687 O O . PRO A 1 331 ? 17.586 -10.301 -14.556 1.00 64.62 331 PRO A O 1
ATOM 2690 N N . ASN A 1 332 ? 18.656 -12.266 -14.502 1.00 65.25 332 ASN A N 1
ATOM 2691 C CA . ASN A 1 332 ? 18.687 -12.403 -13.044 1.00 65.25 332 ASN A CA 1
ATOM 2692 C C . ASN A 1 332 ? 19.696 -11.473 -12.351 1.00 65.25 332 ASN A C 1
ATOM 2694 O O . ASN A 1 332 ? 19.755 -11.422 -11.129 1.00 65.25 332 ASN A O 1
ATOM 2698 N N . GLN A 1 333 ? 20.478 -10.715 -13.122 1.00 72.50 333 GLN A N 1
ATOM 2699 C CA . GLN A 1 333 ? 21.409 -9.698 -12.621 1.00 72.50 333 GLN A CA 1
ATOM 2700 C C . GLN A 1 333 ? 21.069 -8.300 -13.152 1.00 72.50 333 GLN A C 1
ATOM 2702 O O . GLN A 1 333 ? 21.804 -7.345 -12.904 1.00 72.50 333 GLN A O 1
ATOM 2707 N N . MET A 1 334 ? 19.963 -8.159 -13.892 1.00 84.19 334 MET A N 1
ATOM 2708 C CA . MET A 1 334 ? 19.661 -6.966 -14.681 1.00 84.19 334 MET A CA 1
ATOM 2709 C C . MET A 1 334 ? 19.469 -5.703 -13.836 1.00 84.19 334 MET A C 1
ATOM 2711 O O . MET A 1 334 ? 19.793 -4.611 -14.306 1.00 84.19 334 MET A O 1
ATOM 2715 N N . LEU A 1 335 ? 18.975 -5.829 -12.602 1.00 84.88 335 LEU A N 1
ATOM 2716 C CA . LEU A 1 335 ? 18.605 -4.694 -11.753 1.00 84.88 335 LEU A CA 1
ATOM 2717 C C . LEU A 1 335 ? 19.737 -3.655 -11.617 1.00 84.88 335 LEU A C 1
ATOM 2719 O O . LEU A 1 335 ? 19.513 -2.450 -11.756 1.00 84.88 335 LEU A O 1
ATOM 2723 N N . HIS A 1 336 ? 20.978 -4.118 -11.457 1.00 86.62 336 HIS A N 1
ATOM 2724 C CA . HIS A 1 336 ? 22.160 -3.261 -11.311 1.00 86.62 336 HIS A CA 1
ATOM 2725 C C . HIS A 1 336 ? 22.909 -2.997 -12.626 1.00 86.62 336 HIS A C 1
ATOM 2727 O O . HIS A 1 336 ? 23.955 -2.347 -12.627 1.00 86.62 336 HIS A O 1
ATOM 2733 N N . MET A 1 337 ? 22.397 -3.492 -13.752 1.00 88.94 337 MET A N 1
ATOM 2734 C CA . MET A 1 337 ? 23.073 -3.430 -15.046 1.00 88.94 337 MET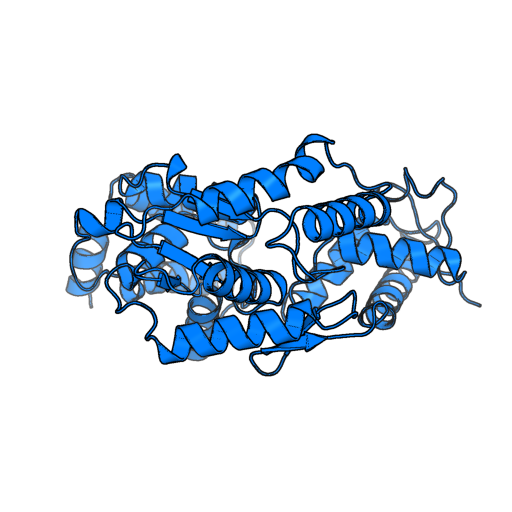 A CA 1
ATOM 2735 C C . MET A 1 337 ? 22.617 -2.239 -15.878 1.00 88.94 337 MET A C 1
ATOM 2737 O O . MET A 1 337 ? 21.568 -1.628 -15.649 1.00 88.94 337 MET A O 1
ATOM 2741 N N . LYS A 1 338 ? 23.444 -1.898 -16.871 1.00 90.62 338 LYS A N 1
ATOM 2742 C CA . LYS A 1 338 ? 23.127 -0.862 -17.850 1.00 90.62 338 LYS A CA 1
ATOM 2743 C C . LYS A 1 338 ? 22.272 -1.432 -18.974 1.00 90.62 338 LYS A C 1
ATOM 2745 O O . LYS A 1 338 ? 22.644 -2.416 -19.607 1.00 90.62 338 LYS A O 1
ATOM 2750 N N . 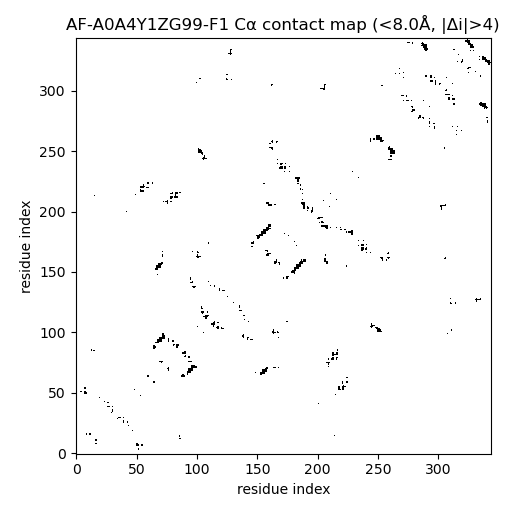LEU A 1 339 ? 21.168 -0.752 -19.236 1.00 92.38 339 LEU A N 1
ATOM 2751 C CA . LEU A 1 339 ? 20.284 -0.969 -20.365 1.00 92.38 339 LEU A CA 1
ATOM 2752 C C . LEU A 1 339 ? 20.665 -0.032 -21.512 1.00 92.38 339 LEU A C 1
ATOM 2754 O O . LEU A 1 339 ? 21.065 1.117 -21.297 1.00 92.38 339 LEU A O 1
ATOM 2758 N N . ILE A 1 340 ? 20.493 -0.513 -22.736 1.00 91.44 340 ILE A N 1
ATOM 2759 C CA . ILE A 1 340 ? 20.645 0.260 -23.966 1.00 91.44 340 ILE A CA 1
ATOM 2760 C C . ILE A 1 340 ? 19.279 0.316 -24.645 1.00 91.44 340 ILE A C 1
ATOM 2762 O O . ILE A 1 340 ? 18.623 -0.707 -24.825 1.00 91.44 340 ILE A O 1
ATOM 2766 N N . PHE A 1 341 ? 18.838 1.517 -25.018 1.00 88.88 341 PHE A N 1
ATOM 2767 C CA . PHE A 1 341 ? 17.608 1.687 -25.786 1.00 88.88 341 PHE A CA 1
ATOM 2768 C C . PHE A 1 341 ? 17.851 1.290 -27.245 1.00 88.88 341 PHE A C 1
ATOM 2770 O O . PHE A 1 341 ? 18.738 1.870 -27.881 1.00 88.88 341 PHE A O 1
ATOM 2777 N N . ASN A 1 342 ? 17.080 0.334 -27.773 1.00 84.44 342 ASN A N 1
ATOM 2778 C CA . ASN A 1 342 ? 17.182 -0.030 -29.182 1.00 84.44 342 ASN A CA 1
ATOM 2779 C C . ASN A 1 342 ? 16.481 1.039 -30.036 1.00 84.44 342 ASN A C 1
ATOM 2781 O O . ASN A 1 342 ? 15.348 1.420 -29.753 1.00 84.44 342 ASN A O 1
ATOM 2785 N N . LYS A 1 343 ? 17.185 1.579 -31.036 1.00 68.56 343 LYS A N 1
ATOM 2786 C CA . LYS A 1 343 ? 16.694 2.680 -31.885 1.00 68.56 343 LYS A CA 1
ATOM 2787 C C . LYS A 1 343 ? 15.970 2.203 -33.148 1.00 68.56 343 LYS A C 1
ATOM 2789 O O . LYS A 1 343 ? 15.560 3.067 -33.919 1.00 68.56 343 LYS A O 1
ATOM 2794 N N . GLU A 1 344 ? 15.877 0.890 -33.353 1.00 56.88 344 GLU A N 1
ATOM 2795 C CA . GLU A 1 344 ? 15.169 0.274 -34.484 1.00 56.88 344 GLU A CA 1
ATOM 2796 C C . GLU A 1 344 ? 13.682 0.635 -34.545 1.00 56.88 344 GLU A C 1
ATOM 2798 O O . GLU A 1 344 ? 12.987 0.581 -33.496 1.00 56.88 344 GLU A O 1
#

Radius of gyration: 21.87 Å; Cα contacts (8 Å, |Δi|>4): 503; chains: 1; bounding box: 52×54×60 Å

Mean predicted aligned error: 6.09 Å

Organism: NCBI:txid2078

Secondary structure (DSSP, 8-state):
-HHHHHHHHHTS-HHHHHHHHHHHHHHHHHHHHS--HHHHHHHHHHHHHHHHHT--SSPPPHHHHTPEEEEESHHHHHHHHHHHHTTT--GGGEEEE-S-TTBS--TTTTSHHHHHHHHHHHHHHSTTS---HHHHHHHHHHHHHHHTS-TTS-EEEE--SSHHHHHHHHHHHHHTTT--PPEEEE-HHHHHHHHHHHHS-----SSGGGS-HHHHHHHHHHHTTSPPPPHHHHHHHHHHHHHHHH---SEEEEETTEEEEE-TTTTHHHHHHHHHHHHTSGGGTT-EEHHHHHHHHHHHHTTT----HHHHHHHHHHHHHTTSEEESS-GGGGGGSEEEE---

Nearest PDB structures (foldseek):
  3o2p-assembly3_E  TM=6.675E-01  e=2.097E-01  Saccharomyces cerevisiae
  3tdz-assembly1_C  TM=5.518E-01  e=9.777E-01  Homo sapiens
  3rtr-assembly2_A  TM=5.016E-01  e=1.031E+00  Homo sapiens
  4p5o-assembly2_C  TM=5.902E-01  e=2.542E+00  Homo sapiens
  9g3z-assembly1_b  TM=3.346E-01  e=7.752E+00  Sus scrofa